Protein AF-A0A5M9ZJC0-F1 (afdb_monomer)

Secondary structure (DSSP, 8-state):
-HHHHHHHHHHHHH-HHHHHHHHHHHHHHHHHHHHHHTT--HHHHTT--HHHHHHHHHHHHHHHHHHHHHHHHH--SSS--SSSPPPTTTTHHHHHHTT--HHHHHHHHHHHHHHHHHHHHHHHHHHHHHTTTTTT--HHHHHHHHHHHHHHHHHHHHHHHHHT---SSS--HHHHHHHHHHHHHHHHHHHS-HHHHHHHHHHHHHHHHHHHHHHHHHHS------------

Nearest PDB structures (foldseek):
  7lkp-assembly1_A  TM=4.146E-01  e=1.216E+00  Homo sapiens

Organism: NCBI:txid1630166

Structure (mmCIF, N/CA/C/O backbone):
data_AF-A0A5M9ZJC0-F1
#
_entry.id   AF-A0A5M9ZJC0-F1
#
loop_
_atom_site.group_PDB
_atom_site.id
_atom_site.type_symbol
_atom_site.label_atom_id
_atom_site.label_alt_id
_atom_site.label_comp_id
_atom_site.label_asym_id
_atom_site.label_entity_id
_atom_site.label_seq_id
_atom_site.pdbx_PDB_ins_code
_atom_site.Cartn_x
_atom_site.Cartn_y
_atom_site.Cartn_z
_atom_site.occupancy
_atom_site.B_iso_or_equiv
_atom_site.auth_seq_id
_atom_site.auth_comp_id
_atom_site.auth_asym_id
_atom_site.auth_atom_id
_atom_site.pdbx_PDB_model_num
ATOM 1 N N . MET A 1 1 ? -16.856 5.220 5.651 1.00 81.38 1 MET A N 1
ATOM 2 C CA . MET A 1 1 ? -15.796 5.250 4.622 1.00 81.38 1 MET A CA 1
ATOM 3 C C . MET A 1 1 ? -15.366 6.679 4.320 1.00 81.38 1 MET A C 1
ATOM 5 O O . MET A 1 1 ? -14.362 7.072 4.883 1.00 81.38 1 MET A O 1
ATOM 9 N N . LYS A 1 2 ? -16.137 7.498 3.580 1.00 86.75 2 LYS A N 1
ATOM 10 C CA . LYS A 1 2 ? -15.752 8.898 3.264 1.00 86.75 2 LYS A CA 1
ATOM 11 C C . LYS A 1 2 ? -15.340 9.734 4.485 1.00 86.75 2 LYS A C 1
ATOM 13 O O . LYS A 1 2 ? -14.281 10.339 4.471 1.00 86.75 2 LYS A O 1
ATOM 18 N N . ALA A 1 3 ? -16.139 9.710 5.554 1.00 84.38 3 ALA A N 1
ATOM 19 C CA . ALA A 1 3 ? -15.823 10.439 6.786 1.00 84.38 3 ALA A CA 1
ATOM 20 C C . ALA A 1 3 ? -14.529 9.957 7.470 1.00 84.38 3 ALA A C 1
ATOM 22 O O . ALA A 1 3 ? -13.815 10.762 8.047 1.00 84.38 3 ALA A O 1
ATOM 23 N N . MET A 1 4 ? -14.216 8.660 7.370 1.00 84.31 4 MET A N 1
ATOM 24 C CA . MET A 1 4 ? -12.996 8.079 7.941 1.00 84.31 4 MET A CA 1
ATOM 25 C C . MET A 1 4 ? -11.770 8.465 7.115 1.00 84.31 4 MET A C 1
ATOM 27 O O . MET A 1 4 ? -10.802 8.954 7.674 1.00 84.31 4 MET A O 1
ATOM 31 N N . LEU A 1 5 ? -11.868 8.379 5.784 1.00 88.19 5 LEU A N 1
ATOM 32 C CA . LEU A 1 5 ? -10.828 8.883 4.887 1.00 88.19 5 LEU A CA 1
ATOM 33 C C . LEU A 1 5 ? -10.564 10.378 5.114 1.00 88.19 5 LEU A C 1
ATOM 35 O O . LEU A 1 5 ? -9.415 10.797 5.180 1.00 88.19 5 LEU A O 1
ATOM 39 N N . TRP A 1 6 ? -11.622 11.181 5.254 1.00 88.88 6 TRP A N 1
ATOM 40 C CA . TRP A 1 6 ? -11.486 12.611 5.520 1.00 88.88 6 TRP A CA 1
ATOM 41 C C . TRP A 1 6 ? -10.829 12.881 6.874 1.00 88.88 6 TRP A C 1
ATOM 43 O O . TRP A 1 6 ? -9.930 13.709 6.957 1.00 88.88 6 TRP A O 1
ATOM 53 N N . HIS A 1 7 ? -11.239 12.158 7.917 1.00 86.31 7 HIS A N 1
ATOM 54 C CA . HIS A 1 7 ? -10.615 12.232 9.233 1.00 86.31 7 HIS A CA 1
ATOM 55 C C . HIS A 1 7 ? -9.116 11.915 9.157 1.00 86.31 7 HIS A C 1
ATOM 57 O O . HIS A 1 7 ? -8.295 12.752 9.530 1.00 86.31 7 HIS A O 1
ATOM 63 N N . ASP A 1 8 ? -8.755 10.768 8.590 1.00 86.75 8 ASP A N 1
ATOM 64 C CA . ASP A 1 8 ? -7.368 10.306 8.514 1.00 86.75 8 ASP A CA 1
ATOM 65 C C . ASP A 1 8 ? -6.511 11.257 7.654 1.00 86.75 8 ASP A C 1
ATOM 67 O O . ASP A 1 8 ? -5.393 11.607 8.033 1.00 86.75 8 ASP A O 1
ATOM 71 N N . TRP A 1 9 ? -7.076 11.798 6.567 1.00 87.38 9 TRP A N 1
ATOM 72 C CA . TRP A 1 9 ? -6.453 12.858 5.768 1.00 87.38 9 TRP A CA 1
ATOM 73 C C . TRP A 1 9 ? -6.220 14.146 6.566 1.00 87.38 9 TRP A C 1
ATOM 75 O O . TRP A 1 9 ? -5.141 14.740 6.504 1.00 87.38 9 TRP A O 1
ATOM 85 N N . THR A 1 10 ? -7.216 14.599 7.334 1.00 87.31 10 THR A N 1
ATOM 86 C CA . THR A 1 10 ? -7.071 15.810 8.152 1.00 87.31 10 THR A CA 1
ATOM 87 C C . THR A 1 10 ? -6.035 15.643 9.255 1.00 87.31 10 THR A C 1
ATOM 89 O O . THR A 1 10 ? -5.318 16.601 9.540 1.00 87.31 10 THR A O 1
ATOM 92 N N . LEU A 1 11 ? -5.914 14.447 9.839 1.00 82.44 11 LEU A N 1
ATOM 93 C CA . LEU A 1 11 ? -4.861 14.147 10.804 1.00 82.44 11 LEU A CA 1
ATOM 94 C C . LEU A 1 11 ? -3.484 14.208 10.150 1.00 82.44 11 LEU A C 1
ATOM 96 O O . LEU A 1 11 ? -2.602 14.888 10.670 1.00 82.44 11 LEU A O 1
ATOM 100 N N . LEU A 1 12 ? -3.317 13.573 8.987 1.00 81.81 12 LEU A N 1
ATOM 101 C CA . LEU A 1 12 ? -2.051 13.583 8.252 1.00 81.81 12 LEU A CA 1
ATOM 102 C C . LEU A 1 12 ? -1.606 15.011 7.914 1.00 81.81 12 LEU A C 1
ATOM 104 O O . LEU A 1 12 ? -0.453 15.373 8.134 1.00 81.81 12 LEU A O 1
ATOM 108 N N . ARG A 1 13 ? -2.535 15.857 7.455 1.00 83.56 13 ARG A N 1
ATOM 109 C CA . ARG A 1 13 ? -2.248 17.255 7.102 1.00 83.56 13 ARG A CA 1
ATOM 110 C C . ARG A 1 13 ? -1.839 18.115 8.301 1.00 83.56 13 ARG A C 1
ATOM 112 O O . ARG A 1 13 ? -1.091 19.073 8.129 1.00 83.56 13 ARG A O 1
ATOM 119 N N . LYS A 1 14 ? -2.354 17.821 9.495 1.00 82.12 14 LYS A N 1
ATOM 120 C CA . LYS A 1 14 ? -2.064 18.594 10.713 1.00 82.12 14 LYS A CA 1
ATOM 121 C C . LYS A 1 14 ? -0.709 18.269 11.332 1.00 82.12 14 LYS A C 1
ATOM 123 O 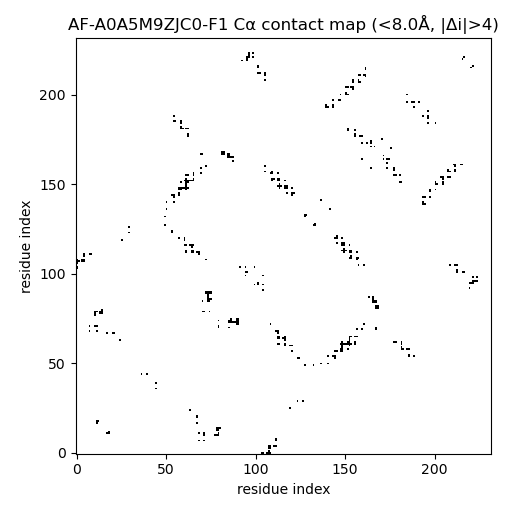O . LYS A 1 14 ? -0.233 19.060 12.138 1.00 82.12 14 LYS A O 1
ATOM 128 N N . SER A 1 15 ? -0.093 17.150 10.958 1.00 75.75 15 SER A N 1
ATOM 129 C CA . SER A 1 15 ? 1.196 16.716 11.493 1.00 75.75 15 SER A CA 1
ATOM 130 C C . SER A 1 15 ? 2.327 17.055 10.508 1.00 75.75 15 SER A C 1
ATOM 132 O O . SER A 1 15 ? 2.629 16.256 9.619 1.00 75.75 15 SER A O 1
ATOM 134 N N . PRO A 1 16 ? 2.991 18.224 10.641 1.00 75.00 16 PRO A N 1
ATOM 135 C CA . PRO A 1 16 ? 3.961 18.709 9.657 1.00 75.00 16 PRO A CA 1
ATOM 136 C C . PRO A 1 16 ? 5.190 17.805 9.527 1.00 75.00 16 PRO A C 1
ATOM 138 O O . PRO A 1 16 ? 5.713 17.662 8.429 1.00 75.00 16 PRO A O 1
ATOM 141 N N . LEU A 1 17 ? 5.622 17.152 10.612 1.00 74.31 17 LEU A N 1
ATOM 142 C CA . LEU A 1 17 ? 6.723 16.181 10.580 1.00 74.31 17 LEU A CA 1
ATOM 143 C C . LEU A 1 17 ? 6.374 14.947 9.740 1.00 74.31 17 LEU A C 1
ATOM 145 O O . LEU A 1 17 ? 7.183 14.516 8.924 1.00 74.31 17 LEU A O 1
ATOM 149 N N . TYR A 1 18 ? 5.155 14.421 9.893 1.00 71.88 18 TYR A N 1
ATOM 150 C CA . TYR A 1 18 ? 4.664 13.304 9.083 1.00 71.88 18 TYR A CA 1
ATOM 151 C C . TYR A 1 18 ? 4.555 13.693 7.614 1.00 71.88 18 TYR A C 1
ATOM 153 O O . TYR A 1 18 ? 4.975 12.931 6.749 1.00 71.88 18 TYR A O 1
ATOM 161 N N . LEU A 1 19 ? 4.046 14.893 7.325 1.00 75.94 19 LEU A N 1
ATOM 162 C CA . LEU A 1 19 ? 3.952 15.391 5.958 1.00 75.94 19 LEU A CA 1
ATOM 163 C C . LEU A 1 19 ? 5.342 15.608 5.339 1.00 75.94 19 LEU A C 1
ATOM 165 O O . LEU A 1 19 ? 5.566 15.216 4.200 1.00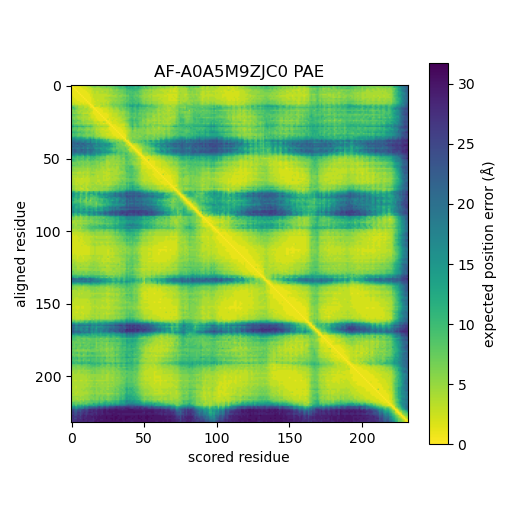 75.94 19 LEU A O 1
ATOM 169 N N . ALA A 1 20 ? 6.289 16.184 6.084 1.00 79.56 20 ALA A N 1
ATOM 170 C CA . ALA A 1 20 ? 7.660 16.388 5.622 1.00 79.56 20 ALA A CA 1
ATOM 171 C C . ALA A 1 20 ? 8.373 15.056 5.356 1.00 79.56 20 ALA A C 1
ATOM 173 O O . ALA A 1 20 ? 9.022 14.906 4.324 1.00 79.56 20 ALA A O 1
ATOM 174 N N . PHE A 1 21 ? 8.206 14.069 6.239 1.00 76.31 21 PHE A N 1
ATOM 175 C CA . PHE A 1 21 ? 8.750 12.727 6.044 1.00 76.31 21 PHE A CA 1
ATOM 176 C C . PHE A 1 21 ? 8.080 12.001 4.867 1.00 76.31 21 PHE A C 1
ATOM 178 O O . PHE A 1 21 ? 8.774 11.404 4.048 1.00 76.31 21 PHE A O 1
ATOM 185 N N . ALA A 1 22 ? 6.755 12.117 4.723 1.00 74.31 22 ALA A N 1
ATOM 186 C CA . ALA A 1 22 ? 5.996 11.582 3.593 1.00 74.31 22 ALA A CA 1
ATOM 187 C C . ALA A 1 22 ? 6.475 12.151 2.259 1.00 74.31 22 ALA A C 1
ATOM 189 O O . ALA A 1 22 ? 6.788 11.400 1.338 1.00 74.31 22 ALA A O 1
ATOM 190 N N . VAL A 1 23 ? 6.567 13.478 2.172 1.00 80.50 23 VAL A N 1
ATOM 191 C CA . VAL A 1 23 ? 7.043 14.186 0.983 1.00 80.50 23 VAL A CA 1
ATOM 192 C C . VAL A 1 23 ? 8.508 13.850 0.712 1.00 80.50 23 VAL A C 1
ATOM 194 O O . VAL A 1 23 ? 8.864 13.601 -0.435 1.00 80.50 23 VAL A O 1
ATOM 197 N N . GLY A 1 24 ? 9.343 13.767 1.750 1.00 81.12 24 GLY A N 1
ATOM 198 C CA . GLY A 1 24 ? 10.741 13.358 1.632 1.00 81.12 24 GLY A CA 1
ATOM 199 C C . GLY A 1 24 ? 10.889 11.955 1.045 1.00 81.12 24 GLY A C 1
ATOM 200 O O . GLY A 1 24 ? 11.578 11.786 0.044 1.00 81.12 24 GLY A O 1
ATOM 201 N N . MET A 1 25 ? 10.196 10.961 1.605 1.00 76.50 25 MET A N 1
ATOM 202 C CA . MET A 1 25 ? 10.214 9.576 1.114 1.00 76.50 25 MET A CA 1
ATOM 203 C C . MET A 1 25 ? 9.618 9.435 -0.292 1.00 76.50 25 MET A C 1
ATOM 205 O O . MET A 1 25 ? 10.114 8.654 -1.102 1.00 76.50 25 MET A O 1
ATOM 209 N N . TRP A 1 26 ? 8.577 10.209 -0.603 1.00 78.38 26 TRP A N 1
ATOM 210 C CA . TRP A 1 26 ? 7.992 10.271 -1.940 1.00 78.38 26 TRP A CA 1
ATOM 211 C C . TRP A 1 26 ? 8.979 10.817 -2.976 1.00 78.38 26 TRP A C 1
ATOM 213 O O . TRP A 1 26 ? 9.175 10.191 -4.019 1.00 78.38 26 TRP A O 1
ATOM 223 N N . LEU A 1 27 ? 9.626 11.947 -2.678 1.00 78.88 27 LEU A N 1
ATOM 224 C CA . LEU A 1 27 ? 10.542 12.628 -3.592 1.00 78.88 27 LEU A CA 1
ATOM 225 C C . LEU A 1 27 ? 11.925 11.974 -3.670 1.00 78.88 27 LEU A C 1
ATOM 227 O O . LEU A 1 27 ? 12.618 12.150 -4.670 1.00 78.88 27 LEU A O 1
ATOM 231 N N . PHE A 1 28 ? 12.331 11.208 -2.656 1.00 75.31 28 PHE A N 1
ATOM 232 C CA . PHE A 1 28 ? 13.660 10.602 -2.588 1.00 75.31 28 PHE A CA 1
ATOM 233 C C . PHE A 1 28 ? 13.996 9.780 -3.838 1.00 75.31 28 PHE A C 1
ATOM 235 O O . PHE A 1 28 ? 15.051 9.959 -4.437 1.00 75.31 28 PHE A O 1
ATOM 242 N N . ILE A 1 29 ? 13.077 8.919 -4.271 1.00 69.44 29 ILE A N 1
ATOM 243 C CA . ILE A 1 29 ? 13.271 8.013 -5.410 1.00 69.44 29 ILE A CA 1
ATOM 244 C C . ILE A 1 29 ? 13.352 8.750 -6.758 1.00 69.44 29 ILE A C 1
ATOM 246 O O . ILE A 1 29 ? 14.325 8.514 -7.475 1.00 69.44 29 ILE A O 1
ATOM 250 N N . PRO A 1 30 ? 12.408 9.637 -7.139 1.00 70.94 30 PRO A N 1
ATOM 251 C CA . PRO A 1 30 ? 12.522 10.391 -8.386 1.00 70.94 30 PRO A CA 1
ATOM 252 C C . PRO A 1 30 ? 13.732 11.335 -8.393 1.00 70.94 30 PRO A C 1
ATOM 254 O O . PRO A 1 30 ? 14.359 11.491 -9.437 1.00 70.94 30 PRO A O 1
ATOM 257 N N . ILE A 1 31 ? 14.124 11.908 -7.247 1.00 75.62 31 ILE A N 1
ATOM 258 C CA . ILE A 1 31 ? 15.348 12.721 -7.141 1.00 75.62 31 ILE A CA 1
ATOM 259 C C . ILE A 1 31 ? 16.594 11.852 -7.320 1.00 75.62 31 ILE A C 1
ATOM 261 O O . ILE A 1 31 ? 17.467 12.201 -8.108 1.00 75.62 31 ILE A O 1
ATOM 265 N N . MET A 1 32 ? 16.680 10.710 -6.634 1.00 72.88 32 MET A N 1
ATOM 266 C CA . MET A 1 32 ? 17.789 9.764 -6.785 1.00 72.88 32 MET A CA 1
ATOM 267 C C . MET A 1 32 ? 17.914 9.304 -8.243 1.00 72.88 32 MET A C 1
ATOM 269 O O . MET A 1 32 ? 19.013 9.295 -8.789 1.00 72.88 32 MET A O 1
ATOM 273 N N . LEU A 1 33 ? 16.790 8.980 -8.886 1.00 71.00 33 LEU A N 1
ATOM 274 C CA . LEU A 1 33 ? 16.712 8.672 -10.311 1.00 71.00 33 LEU A CA 1
ATOM 275 C C . LEU A 1 33 ? 17.251 9.816 -11.170 1.00 71.00 33 LEU A C 1
ATOM 277 O O . LEU A 1 33 ? 18.155 9.600 -11.967 1.00 71.00 33 LEU A O 1
ATOM 281 N N . ALA A 1 34 ? 16.745 11.034 -10.983 1.00 72.06 34 ALA A N 1
ATOM 282 C CA . ALA A 1 34 ? 17.187 12.195 -11.746 1.00 72.06 34 ALA A CA 1
ATOM 283 C C . ALA A 1 34 ? 18.696 12.450 -11.583 1.00 72.06 34 ALA A C 1
ATOM 285 O O . ALA A 1 34 ? 19.379 12.708 -12.570 1.00 72.06 34 ALA A O 1
ATOM 286 N N . VAL A 1 35 ? 19.235 12.317 -10.366 1.00 77.19 35 VAL A N 1
ATOM 287 C CA . VAL A 1 35 ? 20.671 12.462 -10.081 1.00 77.19 35 VAL A CA 1
ATOM 288 C C . VAL A 1 35 ? 21.486 11.376 -10.780 1.00 77.19 35 VAL A C 1
ATOM 290 O O . VAL A 1 35 ? 22.425 11.704 -11.502 1.00 77.19 35 VAL A O 1
ATOM 293 N N . LEU A 1 36 ? 21.116 10.102 -10.620 1.00 69.81 36 LEU A N 1
ATOM 294 C CA . LEU A 1 36 ? 21.809 8.979 -11.262 1.00 69.81 36 LEU A CA 1
ATOM 295 C C . LEU A 1 36 ? 21.800 9.087 -12.792 1.00 69.81 36 LEU A C 1
ATOM 297 O O . LEU A 1 36 ? 22.770 8.702 -13.439 1.00 69.81 36 LEU A O 1
ATOM 301 N N . LEU A 1 37 ? 20.723 9.626 -13.364 1.00 70.06 37 LEU A N 1
ATOM 302 C CA . LEU A 1 37 ? 20.545 9.735 -14.810 1.00 70.06 37 LEU A CA 1
ATOM 303 C C . LEU A 1 37 ? 21.140 11.026 -15.406 1.00 70.06 37 LEU A C 1
ATOM 305 O O . LEU A 1 37 ? 21.481 11.040 -16.588 1.00 70.06 37 LEU A O 1
ATOM 309 N N . SER A 1 38 ? 21.333 12.084 -14.609 1.00 70.19 38 SER A N 1
ATOM 310 C CA . SER A 1 38 ? 21.782 13.418 -15.060 1.00 70.19 38 SER A CA 1
ATOM 311 C C . SER A 1 38 ? 23.126 13.465 -15.805 1.00 70.19 38 SER A C 1
ATOM 313 O O . SER A 1 38 ? 23.378 14.422 -16.533 1.00 70.19 38 SER A O 1
ATOM 315 N N . GLY A 1 39 ? 23.975 12.443 -15.657 1.00 64.38 39 GLY A N 1
ATOM 316 C CA . GLY A 1 39 ? 25.277 12.341 -16.329 1.00 64.38 39 GLY A CA 1
ATOM 317 C C . GLY A 1 39 ? 25.386 11.207 -17.350 1.00 64.38 39 GLY A C 1
ATOM 318 O O . GLY A 1 39 ? 26.481 10.955 -17.850 1.00 64.38 39 GLY A O 1
ATOM 319 N N . SER A 1 40 ? 24.294 10.493 -17.639 1.00 68.00 40 SER A N 1
ATOM 320 C CA . SER A 1 40 ? 24.333 9.326 -18.530 1.00 68.00 40 SER A CA 1
ATOM 321 C C . SER A 1 40 ? 24.144 9.710 -19.995 1.00 68.00 40 SER A C 1
ATOM 323 O O . SER A 1 40 ? 23.288 10.524 -20.341 1.00 68.00 40 SER A O 1
ATOM 325 N N . SER A 1 41 ? 24.955 9.119 -20.879 1.00 65.19 41 SER A N 1
ATOM 326 C CA . SER A 1 41 ? 24.777 9.303 -22.321 1.00 65.19 41 SER A CA 1
ATOM 327 C C . SER A 1 41 ? 23.485 8.621 -22.801 1.00 65.19 41 SER A C 1
ATOM 329 O O . SER A 1 41 ? 23.042 7.643 -22.190 1.00 65.19 41 SER A O 1
ATOM 331 N N . PRO A 1 42 ? 22.890 9.052 -23.928 1.00 61.78 42 PRO A N 1
ATOM 332 C CA . PRO A 1 42 ? 21.709 8.400 -24.500 1.00 61.78 42 PRO A CA 1
ATOM 333 C C . PRO A 1 42 ? 21.882 6.888 -24.726 1.00 61.78 42 PRO A C 1
ATOM 335 O O . PRO A 1 42 ? 20.931 6.129 -24.561 1.00 61.78 42 PRO A O 1
ATOM 338 N N . GLN A 1 43 ? 23.100 6.422 -25.043 1.00 60.88 43 GLN A N 1
ATOM 339 C CA . GLN A 1 43 ? 23.388 4.986 -25.158 1.00 60.88 43 GLN A CA 1
ATOM 340 C C . GLN A 1 43 ? 23.433 4.259 -23.804 1.00 60.88 43 GLN A C 1
ATOM 342 O O . GLN A 1 43 ? 23.063 3.090 -23.741 1.00 60.88 43 GLN A O 1
ATOM 347 N N . GLN A 1 44 ? 23.862 4.920 -22.724 1.00 64.06 44 GLN A N 1
ATOM 348 C CA . GLN A 1 44 ? 23.825 4.347 -21.373 1.00 64.06 44 GLN A CA 1
ATOM 349 C C . GLN A 1 44 ? 22.398 4.282 -20.822 1.00 64.06 44 GLN A C 1
ATOM 351 O O . GLN A 1 44 ? 22.046 3.311 -20.169 1.00 64.06 44 GLN A O 1
ATOM 356 N N . LEU A 1 45 ? 21.551 5.266 -21.127 1.00 61.97 45 LEU A N 1
ATOM 357 C CA . LEU A 1 45 ? 20.135 5.257 -20.738 1.00 61.97 45 LEU A CA 1
ATOM 358 C C . LEU A 1 45 ? 19.377 4.055 -21.324 1.00 61.97 45 LEU A C 1
ATOM 360 O O . LEU A 1 45 ? 18.540 3.464 -20.645 1.00 61.97 45 LEU A O 1
ATOM 364 N N . ALA A 1 46 ? 19.723 3.643 -22.547 1.00 58.28 46 ALA A N 1
ATOM 365 C CA . ALA A 1 46 ? 19.112 2.500 -23.223 1.00 58.28 46 ALA A CA 1
ATOM 366 C C . ALA A 1 46 ? 19.444 1.132 -22.589 1.00 58.28 46 ALA A C 1
ATOM 368 O O . ALA A 1 46 ? 18.735 0.160 -22.847 1.00 58.28 46 ALA A O 1
ATOM 369 N N . THR A 1 47 ? 20.494 1.028 -21.764 1.00 62.53 47 THR A N 1
ATOM 370 C CA . THR A 1 47 ? 20.863 -0.223 -21.073 1.00 62.53 47 THR A CA 1
ATOM 371 C C . THR A 1 47 ? 20.291 -0.325 -19.657 1.00 62.53 47 THR A C 1
ATOM 373 O O . THR A 1 47 ? 20.374 -1.387 -19.035 1.00 62.53 47 THR A O 1
ATOM 376 N N . ILE A 1 48 ? 19.677 0.742 -19.136 1.00 66.75 48 ILE A N 1
ATOM 377 C CA . ILE A 1 48 ? 19.114 0.763 -17.784 1.00 66.75 48 ILE A CA 1
ATOM 378 C C . ILE A 1 48 ? 17.762 0.042 -17.782 1.00 66.75 48 ILE A C 1
ATOM 380 O O . ILE A 1 48 ? 16.820 0.421 -18.474 1.00 66.75 48 ILE A O 1
ATOM 384 N N . ASN A 1 49 ? 17.636 -0.991 -16.943 1.00 72.50 49 ASN A N 1
ATOM 385 C CA . ASN A 1 49 ? 16.376 -1.703 -16.722 1.00 72.50 49 ASN A CA 1
ATOM 386 C C . ASN A 1 49 ? 15.435 -0.899 -15.806 1.00 72.50 49 ASN A C 1
ATOM 388 O O . ASN A 1 49 ? 15.173 -1.264 -14.655 1.00 72.50 49 ASN A O 1
ATOM 392 N N . VAL A 1 50 ? 14.931 0.213 -16.332 1.00 73.81 50 VAL A N 1
ATOM 393 C CA . VAL A 1 50 ? 14.068 1.170 -15.631 1.00 73.81 50 VAL A CA 1
ATOM 394 C C . VAL A 1 50 ? 12.815 0.490 -15.065 1.00 73.81 50 VAL A C 1
ATOM 396 O O . VAL A 1 50 ? 12.467 0.689 -13.901 1.00 73.81 50 VAL A O 1
ATOM 399 N N . TRP A 1 51 ? 12.180 -0.391 -15.842 1.00 75.19 51 TRP A N 1
ATOM 400 C CA . TRP A 1 51 ? 10.984 -1.128 -15.415 1.00 75.19 51 TRP A CA 1
ATOM 401 C C . TRP A 1 51 ? 11.275 -2.229 -14.395 1.00 75.19 51 TRP A C 1
ATOM 403 O O . TRP A 1 51 ? 10.438 -2.510 -13.538 1.00 75.19 51 TRP A O 1
ATOM 413 N N . GLY A 1 52 ? 12.459 -2.841 -14.435 1.00 75.56 52 GLY A N 1
ATOM 414 C CA . GLY A 1 52 ? 12.938 -3.721 -13.370 1.00 75.56 52 GLY A CA 1
ATOM 415 C C . GLY A 1 52 ? 13.060 -2.978 -12.044 1.00 75.56 52 GLY A C 1
ATOM 416 O O . GLY A 1 52 ? 12.606 -3.480 -11.018 1.00 75.56 52 GLY A O 1
ATOM 417 N N . MET A 1 53 ? 13.579 -1.750 -12.072 1.00 75.38 53 MET A N 1
ATOM 418 C CA . MET A 1 53 ? 13.662 -0.916 -10.877 1.00 75.38 53 MET A CA 1
ATOM 419 C C . MET A 1 53 ? 12.282 -0.450 -10.402 1.00 75.38 53 MET A C 1
ATOM 421 O O . MET A 1 53 ? 11.989 -0.551 -9.214 1.00 75.38 53 MET A O 1
ATOM 425 N N . ALA A 1 54 ? 11.392 -0.042 -11.311 1.00 77.94 54 ALA A N 1
ATOM 426 C CA . ALA A 1 54 ? 10.017 0.333 -10.975 1.00 77.94 54 ALA A CA 1
ATOM 427 C C . ALA A 1 54 ? 9.253 -0.796 -10.256 1.00 77.94 54 ALA A C 1
ATOM 429 O O . ALA A 1 54 ? 8.509 -0.526 -9.318 1.00 77.94 54 ALA A O 1
ATOM 430 N N . LYS A 1 55 ? 9.481 -2.067 -10.623 1.00 78.75 55 LYS A N 1
ATOM 431 C CA . LYS A 1 55 ? 8.896 -3.228 -9.922 1.00 78.75 55 LYS A CA 1
ATOM 432 C C . LYS A 1 55 ? 9.372 -3.357 -8.475 1.00 78.75 55 LYS A C 1
ATOM 434 O O . LYS A 1 55 ? 8.568 -3.678 -7.605 1.00 78.75 55 LYS A O 1
ATOM 439 N N . VAL A 1 56 ? 10.658 -3.115 -8.217 1.00 78.50 56 VAL A N 1
ATOM 440 C CA . VAL A 1 56 ? 11.220 -3.131 -6.854 1.00 78.50 56 VAL A CA 1
ATOM 441 C C . VAL A 1 56 ? 10.649 -1.977 -6.035 1.00 78.50 56 VAL A C 1
ATOM 443 O O . VAL A 1 56 ? 10.216 -2.159 -4.898 1.00 78.50 56 VAL A O 1
ATOM 446 N N . LEU A 1 57 ? 10.595 -0.790 -6.640 1.00 79.75 57 LEU A N 1
ATOM 447 C CA . LEU A 1 57 ? 10.085 0.421 -6.005 1.00 79.75 57 LEU A CA 1
ATOM 448 C C . LEU A 1 57 ? 8.588 0.324 -5.699 1.00 79.75 57 LEU A C 1
ATOM 450 O O . LEU A 1 57 ? 8.152 0.801 -4.657 1.00 79.75 57 LEU A O 1
ATOM 454 N N . ALA A 1 58 ? 7.813 -0.349 -6.550 1.00 84.50 58 ALA A N 1
ATOM 455 C CA . ALA A 1 58 ? 6.390 -0.570 -6.334 1.00 84.50 58 ALA A CA 1
ATOM 456 C C . ALA A 1 58 ? 6.110 -1.265 -4.988 1.00 84.50 58 ALA A C 1
ATOM 458 O O . ALA A 1 58 ? 5.221 -0.856 -4.238 1.00 84.50 58 ALA A O 1
ATOM 459 N N . ALA A 1 59 ? 6.909 -2.276 -4.634 1.00 84.31 59 ALA A N 1
ATOM 460 C CA . ALA A 1 59 ? 6.760 -2.949 -3.349 1.00 84.31 59 ALA A CA 1
ATOM 461 C C . ALA A 1 59 ? 7.113 -2.042 -2.162 1.00 84.31 59 ALA A C 1
ATOM 463 O O . ALA A 1 59 ? 6.425 -2.035 -1.137 1.00 84.31 59 ALA A O 1
ATOM 464 N N . TRP A 1 60 ? 8.153 -1.229 -2.335 1.00 83.62 60 TRP A N 1
ATOM 465 C CA . TRP A 1 60 ? 8.591 -0.240 -1.355 1.00 83.62 60 TRP A CA 1
ATOM 466 C C . TRP A 1 60 ? 7.550 0.854 -1.108 1.00 83.62 60 TRP A C 1
ATOM 468 O O . TRP A 1 60 ? 7.305 1.212 0.046 1.00 83.62 60 TRP A O 1
ATOM 478 N N . TYR A 1 61 ? 6.901 1.358 -2.159 1.00 86.56 61 TYR A N 1
ATOM 479 C CA . TYR A 1 61 ? 5.863 2.380 -2.037 1.00 86.56 61 TYR A CA 1
ATOM 480 C C . TYR A 1 61 ? 4.637 1.878 -1.284 1.00 86.56 61 TYR A C 1
ATOM 482 O O . TYR A 1 61 ? 4.122 2.610 -0.442 1.00 86.56 61 TYR A O 1
ATOM 490 N N . GLY A 1 62 ? 4.220 0.627 -1.505 1.00 85.25 62 GLY A N 1
ATOM 491 C CA . GLY A 1 62 ? 3.126 0.026 -0.740 1.00 85.25 62 GLY A CA 1
ATOM 492 C C . GLY A 1 62 ? 3.402 0.016 0.768 1.00 85.25 62 GLY A C 1
ATOM 493 O O . GLY A 1 62 ? 2.588 0.491 1.555 1.00 85.25 62 GLY A O 1
ATOM 494 N N . TYR A 1 63 ? 4.588 -0.444 1.175 1.00 83.94 63 TYR A N 1
ATOM 495 C CA . TYR A 1 63 ? 4.990 -0.447 2.586 1.00 83.94 63 TYR A CA 1
ATOM 496 C C . TYR A 1 63 ? 5.148 0.966 3.166 1.00 83.94 63 TYR A C 1
ATOM 498 O O . TYR A 1 63 ? 4.669 1.258 4.263 1.00 83.94 63 TYR A O 1
ATOM 506 N N . THR A 1 64 ? 5.805 1.856 2.420 1.00 82.88 64 THR A N 1
ATOM 507 C CA . THR A 1 64 ? 6.069 3.231 2.861 1.00 82.88 64 THR A CA 1
ATOM 508 C C . THR A 1 64 ? 4.764 3.981 3.083 1.00 82.88 64 THR A C 1
ATOM 510 O O . THR A 1 64 ? 4.605 4.626 4.111 1.00 82.88 64 THR A O 1
ATOM 513 N N . ALA A 1 65 ? 3.796 3.849 2.178 1.00 86.38 65 ALA A N 1
ATOM 514 C CA . ALA A 1 65 ? 2.501 4.500 2.312 1.00 86.38 65 ALA A CA 1
ATOM 515 C C . ALA A 1 65 ? 1.744 4.068 3.579 1.00 86.38 65 ALA A C 1
ATOM 517 O O . ALA A 1 65 ? 1.200 4.922 4.280 1.00 86.38 65 ALA A O 1
ATOM 518 N N . SER A 1 66 ? 1.762 2.776 3.925 1.00 84.69 66 SER A N 1
ATOM 519 C CA . SER A 1 66 ? 1.196 2.294 5.193 1.00 84.69 66 SER A CA 1
ATOM 520 C C . SER A 1 66 ? 1.955 2.817 6.408 1.00 84.69 66 SER A C 1
ATOM 522 O O . SER A 1 66 ? 1.330 3.178 7.397 1.00 84.69 66 SER A O 1
ATOM 524 N N . MET A 1 67 ? 3.283 2.944 6.340 1.00 79.38 67 MET A N 1
ATOM 525 C CA . MET A 1 67 ? 4.058 3.569 7.419 1.00 79.38 67 MET A CA 1
ATOM 526 C C . MET A 1 67 ? 3.724 5.049 7.607 1.00 79.38 67 MET A C 1
ATOM 528 O O . MET A 1 67 ? 3.602 5.520 8.735 1.00 79.38 67 MET A O 1
ATOM 532 N N . LEU A 1 68 ? 3.516 5.783 6.514 1.00 78.69 68 LEU A N 1
ATOM 533 C CA . LEU A 1 68 ? 3.105 7.187 6.564 1.00 78.69 68 LEU A CA 1
ATOM 534 C C . LEU A 1 68 ? 1.693 7.353 7.133 1.00 78.69 68 LEU A C 1
ATOM 536 O O . LEU A 1 68 ? 1.426 8.318 7.847 1.00 78.69 68 LEU A O 1
ATOM 540 N N . ALA A 1 69 ? 0.799 6.407 6.842 1.00 79.50 69 ALA A N 1
ATOM 541 C CA . ALA A 1 69 ? -0.557 6.383 7.376 1.00 79.50 69 ALA A CA 1
ATOM 542 C C . ALA A 1 69 ? -0.655 5.734 8.767 1.00 79.50 69 ALA A C 1
ATOM 544 O O . ALA A 1 69 ? -1.711 5.824 9.392 1.00 79.50 69 ALA A O 1
ATOM 545 N N . PHE A 1 70 ? 0.416 5.132 9.288 1.00 77.06 70 PHE A N 1
ATOM 546 C CA . PHE A 1 70 ? 0.381 4.325 10.509 1.00 77.06 70 PHE A CA 1
ATOM 547 C C . PHE A 1 70 ? -0.190 5.090 11.712 1.00 77.06 70 PHE A C 1
ATOM 549 O O . PHE A 1 70 ? -1.003 4.561 12.469 1.00 77.06 70 PHE A O 1
ATOM 556 N N . GLY A 1 71 ? 0.153 6.373 11.856 1.00 71.69 71 GLY A N 1
ATOM 557 C CA . GLY A 1 71 ? -0.377 7.209 12.934 1.00 71.69 71 GLY A CA 1
ATOM 558 C C . GLY A 1 71 ? -1.899 7.438 12.867 1.00 71.69 71 GLY A C 1
ATOM 559 O O . GLY A 1 71 ? -2.538 7.707 13.885 1.00 71.69 71 GLY A O 1
ATOM 560 N N . THR A 1 72 ? -2.518 7.266 11.695 1.00 76.50 72 THR A N 1
ATOM 561 C CA . THR A 1 72 ? -3.974 7.399 11.506 1.00 76.50 72 THR A CA 1
ATOM 562 C C . THR A 1 72 ? -4.758 6.169 11.964 1.00 76.50 72 THR A C 1
ATOM 564 O O . THR A 1 72 ? -5.956 6.274 12.233 1.00 76.50 72 THR A O 1
ATOM 567 N N . LEU A 1 73 ? -4.110 5.010 12.110 1.00 73.69 73 LEU A N 1
ATOM 568 C CA . LEU A 1 73 ? -4.760 3.759 12.514 1.00 73.69 73 LEU A CA 1
ATOM 569 C C . LEU A 1 73 ? -5.357 3.828 13.924 1.00 73.69 73 LEU A C 1
ATOM 571 O O . LEU A 1 73 ? -6.461 3.331 14.153 1.00 73.69 73 LEU A O 1
ATOM 575 N N . TYR A 1 74 ? -4.636 4.472 14.845 1.00 64.62 74 TYR A N 1
ATOM 576 C CA . TYR A 1 74 ? -4.911 4.427 16.287 1.00 64.62 74 TYR A CA 1
ATOM 577 C C . TYR A 1 74 ? -5.252 5.789 16.899 1.00 64.62 74 TYR A C 1
ATOM 579 O O . TYR A 1 74 ? -5.569 5.881 18.085 1.00 64.62 74 TYR A O 1
ATOM 587 N N . SER A 1 75 ? -5.221 6.863 16.107 1.00 59.69 75 SER A N 1
ATOM 588 C CA . SER A 1 75 ? -5.544 8.190 16.616 1.00 59.69 75 SER A CA 1
ATOM 589 C C . SER A 1 75 ? -7.059 8.405 16.712 1.00 59.69 75 SER A C 1
ATOM 591 O O . SER A 1 75 ? -7.762 8.487 15.706 1.00 59.69 75 SER A O 1
ATOM 593 N N . ASN A 1 76 ? -7.549 8.535 17.948 1.00 57.97 76 ASN A N 1
ATOM 594 C CA . ASN A 1 76 ? -8.800 9.239 18.276 1.00 57.97 76 ASN A CA 1
ATOM 595 C C . ASN A 1 76 ? -8.532 10.717 18.640 1.00 57.97 76 ASN A C 1
ATOM 597 O O . ASN A 1 76 ? -9.424 11.422 19.110 1.00 57.97 76 ASN A O 1
ATOM 601 N N . SER A 1 77 ? -7.279 11.152 18.503 1.00 57.72 77 SER A N 1
ATOM 602 C CA . SER A 1 77 ? -6.801 12.492 18.816 1.00 57.72 77 SER A CA 1
ATOM 603 C C . SER A 1 77 ? -6.959 13.403 17.599 1.00 57.72 77 SER A C 1
ATOM 605 O O . SER A 1 77 ? -6.968 12.941 16.462 1.00 57.72 77 SER A O 1
ATOM 607 N N . SER A 1 78 ? -7.062 14.713 17.825 1.00 60.16 78 SER A N 1
ATOM 608 C CA . SER A 1 78 ? -7.089 15.723 16.761 1.00 60.16 78 SER A CA 1
ATOM 609 C C . SER A 1 78 ? -5.705 16.009 16.149 1.00 60.16 78 SER A C 1
ATOM 611 O O . SER A 1 78 ? -5.631 16.771 15.175 1.00 60.16 78 SER A O 1
ATOM 613 N N . SER A 1 79 ? -4.642 15.393 16.684 1.00 63.16 79 SER A N 1
ATOM 614 C CA . SER A 1 79 ? -3.243 15.485 16.245 1.00 63.16 79 SER A CA 1
ATOM 615 C C . SER A 1 79 ? -2.524 14.131 16.358 1.00 63.16 79 SER A C 1
ATOM 617 O O . SER A 1 79 ? -2.803 13.357 17.270 1.00 63.16 79 SER A O 1
ATOM 619 N N . MET A 1 80 ? -1.580 13.833 15.455 1.00 65.75 80 MET A N 1
ATOM 620 C CA . MET A 1 80 ? -0.638 12.722 15.667 1.00 65.75 80 MET A CA 1
ATOM 621 C C . MET A 1 80 ? 0.586 13.244 16.412 1.00 65.75 80 MET A C 1
ATOM 623 O O . MET A 1 80 ? 1.321 14.069 15.861 1.00 65.75 80 MET A O 1
ATOM 627 N N . ASP A 1 81 ? 0.793 12.760 17.632 1.00 61.72 81 ASP A N 1
ATOM 628 C CA . ASP A 1 81 ? 2.001 12.996 18.416 1.00 61.72 81 ASP A CA 1
ATOM 629 C C . ASP A 1 81 ? 2.843 11.711 18.433 1.00 61.72 81 ASP A C 1
ATOM 631 O O . ASP A 1 81 ? 2.354 10.640 18.781 1.00 61.72 81 ASP A O 1
ATOM 635 N N . LEU A 1 82 ? 4.108 11.816 18.016 1.00 58.94 82 LEU A N 1
ATOM 636 C CA . LEU A 1 82 ? 5.061 10.699 17.996 1.00 58.94 82 LEU A CA 1
ATOM 637 C C . LEU A 1 82 ? 5.479 10.255 19.405 1.00 58.94 82 LEU A C 1
ATOM 639 O O . LEU A 1 82 ? 5.995 9.150 19.565 1.00 58.94 82 LEU A O 1
ATOM 643 N N . SER A 1 83 ? 5.297 11.127 20.399 1.00 58.91 83 SER A N 1
ATOM 644 C CA . SER A 1 83 ? 5.642 10.883 21.798 1.00 58.91 83 SER A CA 1
ATOM 645 C C . SER A 1 83 ? 4.493 10.283 22.610 1.00 58.91 83 SER A C 1
ATOM 647 O O . SER A 1 83 ? 4.733 9.709 23.673 1.00 58.91 83 SER A O 1
ATOM 649 N N . GLU A 1 84 ? 3.257 10.360 22.108 1.00 57.66 84 GLU A N 1
ATOM 650 C CA . GLU A 1 84 ? 2.098 9.784 22.781 1.00 57.66 84 GLU A CA 1
ATOM 651 C C . GLU A 1 84 ? 1.949 8.293 22.468 1.00 57.66 84 GLU A C 1
ATOM 653 O O . GLU A 1 84 ? 2.092 7.836 21.331 1.00 57.66 84 GLU A O 1
ATOM 658 N N . VAL A 1 85 ? 1.610 7.515 23.499 1.00 57.97 85 VAL A N 1
ATOM 659 C CA . VAL A 1 85 ? 1.250 6.107 23.323 1.00 57.97 85 VAL A CA 1
ATOM 660 C C . VAL A 1 85 ? -0.070 6.055 22.544 1.00 57.97 85 VAL A C 1
ATOM 662 O O . VAL A 1 85 ? -1.069 6.604 23.023 1.00 57.97 85 VAL A O 1
ATOM 665 N N . PRO A 1 86 ? -0.120 5.411 21.362 1.00 56.84 86 PRO A N 1
ATOM 666 C CA . PRO A 1 86 ? -1.360 5.284 20.611 1.00 56.84 86 PRO A CA 1
ATOM 667 C C . PRO A 1 86 ? -2.430 4.624 21.483 1.00 56.84 86 PRO A C 1
ATOM 669 O O . PRO A 1 86 ? -2.202 3.570 22.083 1.00 56.84 86 PRO A O 1
ATOM 672 N N . ARG A 1 87 ? -3.610 5.253 21.565 1.00 59.75 87 ARG A N 1
ATOM 673 C CA . ARG A 1 87 ? -4.751 4.674 22.284 1.00 59.75 87 ARG A CA 1
ATOM 674 C C . ARG A 1 87 ? -5.095 3.343 21.623 1.00 59.75 87 ARG A C 1
ATOM 676 O O . ARG A 1 87 ? -5.328 3.304 20.417 1.00 59.75 87 ARG A O 1
ATOM 683 N N . THR A 1 88 ? -5.128 2.278 22.419 1.00 56.34 88 THR A N 1
ATOM 684 C CA . THR A 1 88 ? -5.182 0.878 21.964 1.00 56.34 88 THR A CA 1
ATOM 685 C C . THR A 1 88 ? -6.325 0.583 20.992 1.00 56.34 88 THR A C 1
ATOM 687 O O . THR A 1 88 ? -6.179 -0.278 20.119 1.00 56.34 88 THR A O 1
ATOM 690 N N . ASP A 1 89 ? -7.426 1.336 21.097 1.00 59.00 89 ASP A N 1
ATOM 691 C CA . ASP A 1 89 ? -8.688 0.985 20.442 1.00 59.00 89 ASP A CA 1
ATOM 692 C C . ASP A 1 89 ? -9.188 2.065 19.457 1.00 59.00 89 ASP A C 1
ATOM 694 O O . ASP A 1 89 ? -10.142 1.833 18.713 1.00 59.00 89 ASP A O 1
ATOM 698 N N . GLY A 1 90 ? -8.505 3.221 19.381 1.00 68.00 90 GLY A N 1
ATOM 699 C CA . GLY A 1 90 ? -8.709 4.286 18.386 1.00 68.00 90 GLY A CA 1
ATOM 700 C C . GLY A 1 90 ? -10.168 4.518 17.955 1.00 68.00 90 GLY A C 1
ATOM 701 O O . GLY A 1 90 ? -11.086 4.631 18.766 1.00 68.00 90 GLY A O 1
ATOM 702 N N . THR A 1 91 ? -10.401 4.564 16.641 1.00 72.38 91 THR A N 1
ATOM 703 C CA . THR A 1 91 ? -11.746 4.722 16.051 1.00 72.38 91 THR A CA 1
ATOM 704 C C . THR A 1 91 ? -12.591 3.439 16.046 1.00 72.38 91 THR A C 1
ATOM 706 O O . THR A 1 91 ? -13.733 3.450 15.576 1.00 72.38 91 THR A O 1
ATOM 709 N N . LEU A 1 92 ? -12.038 2.321 16.520 1.00 76.00 92 LEU A N 1
ATOM 710 C CA . LEU A 1 92 ? -12.602 0.982 16.368 1.00 76.00 92 LEU A CA 1
ATOM 711 C C . LEU A 1 92 ? -13.793 0.761 17.308 1.00 76.00 92 LEU A C 1
ATOM 713 O O . LEU A 1 92 ? -14.811 0.215 16.884 1.00 76.00 92 LEU A O 1
ATOM 717 N N . GLU A 1 93 ? -13.736 1.278 18.537 1.00 72.19 93 GLU A N 1
ATOM 718 C CA . GLU A 1 93 ? -14.870 1.227 19.472 1.00 72.19 93 GLU A CA 1
ATOM 719 C C . GLU A 1 93 ? -16.069 2.043 18.982 1.00 72.19 93 GLU A C 1
ATOM 721 O O . GLU A 1 93 ? -17.209 1.571 19.011 1.00 72.19 93 GLU A O 1
ATOM 726 N N . ASN A 1 94 ? -15.809 3.244 18.456 1.00 76.50 94 ASN A N 1
ATOM 727 C CA . ASN A 1 94 ? -16.835 4.102 17.862 1.00 76.50 94 ASN A CA 1
ATOM 728 C C . ASN A 1 94 ? -17.473 3.427 16.639 1.00 76.50 94 ASN A C 1
ATOM 730 O O . ASN A 1 94 ? -18.688 3.494 16.439 1.00 76.50 94 ASN A O 1
ATOM 734 N N . TRP A 1 95 ? -16.669 2.726 15.833 1.00 79.12 95 TRP A N 1
ATOM 735 C CA . TRP A 1 95 ? -17.182 1.946 14.712 1.00 79.12 95 TRP A CA 1
ATOM 736 C C . TRP A 1 95 ? -18.027 0.759 15.181 1.00 79.12 95 TRP A C 1
ATOM 738 O O . TRP A 1 95 ? -19.125 0.559 14.656 1.00 79.12 95 TRP A O 1
ATOM 748 N N . ARG A 1 96 ? -17.578 0.022 16.205 1.00 76.31 96 ARG A N 1
ATOM 749 C CA . ARG A 1 96 ? -18.343 -1.068 16.833 1.00 76.31 96 ARG A CA 1
ATOM 750 C C . ARG A 1 96 ? -19.708 -0.577 17.313 1.00 76.31 96 ARG A C 1
ATOM 752 O O . ARG A 1 96 ? -20.719 -1.209 17.017 1.00 76.31 96 ARG A O 1
ATOM 759 N N . GLY A 1 97 ? -19.747 0.563 18.005 1.00 73.56 97 GLY A N 1
ATOM 760 C CA . GLY A 1 97 ? -20.979 1.186 18.499 1.00 73.56 97 GLY A CA 1
ATOM 761 C C . GLY A 1 97 ? -21.959 1.607 17.397 1.00 73.56 97 GLY A C 1
ATOM 762 O O . GLY A 1 97 ? -23.144 1.762 17.661 1.00 73.56 97 GLY A O 1
ATOM 763 N N . SER A 1 98 ? -21.503 1.737 16.147 1.00 78.19 98 SER A N 1
ATOM 764 C CA . SER A 1 98 ? -22.367 2.084 15.011 1.00 78.19 98 SER A CA 1
ATOM 765 C C . SER A 1 98 ? -23.124 0.896 14.397 1.00 78.19 98 SER A C 1
ATOM 767 O O . SER A 1 98 ? -23.926 1.100 13.486 1.00 78.19 98 SER A O 1
ATOM 769 N N . GLY A 1 99 ? -22.843 -0.343 14.826 1.00 74.00 99 GLY A N 1
ATOM 770 C CA . GLY A 1 99 ? -23.447 -1.566 14.271 1.00 74.00 99 GLY A CA 1
ATOM 771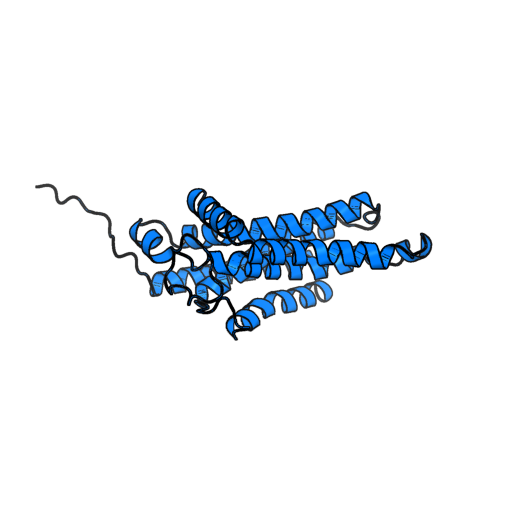 C C . GLY A 1 99 ? -23.008 -1.910 12.839 1.00 74.00 99 GLY A C 1
ATOM 772 O O . GLY A 1 99 ? -23.494 -2.870 12.244 1.00 74.00 99 GLY A O 1
ATOM 773 N N . ARG A 1 100 ? -22.078 -1.144 12.258 1.00 82.69 100 ARG A N 1
ATOM 774 C CA . ARG A 1 100 ? -21.556 -1.371 10.902 1.00 82.69 100 ARG A CA 1
ATOM 775 C C . ARG A 1 100 ? -20.597 -2.559 10.862 1.00 82.69 100 ARG A C 1
ATOM 777 O O . ARG A 1 100 ? -19.971 -2.907 11.861 1.00 82.69 100 ARG A O 1
ATOM 784 N N . SER A 1 101 ? -20.456 -3.167 9.682 1.00 85.88 101 SER A N 1
ATOM 785 C CA . SER A 1 101 ? -19.578 -4.326 9.497 1.00 85.88 101 SER A CA 1
ATOM 786 C C . SER A 1 101 ? -18.108 -3.978 9.746 1.00 85.88 101 SER A C 1
ATOM 788 O O . SER A 1 101 ? -17.632 -2.899 9.372 1.00 85.88 101 SER A O 1
ATOM 790 N N . MET A 1 102 ? -17.371 -4.918 10.342 1.00 84.31 102 MET A N 1
ATOM 791 C CA . MET A 1 102 ? -15.931 -4.772 10.574 1.00 84.31 102 MET A CA 1
ATOM 792 C C . MET A 1 102 ? -15.132 -4.796 9.266 1.00 84.31 102 MET A C 1
ATOM 794 O O . MET A 1 102 ? -14.146 -4.082 9.124 1.00 84.31 102 MET A O 1
ATOM 798 N N . LEU A 1 103 ? -15.625 -5.520 8.254 1.00 86.81 103 LEU A N 1
ATOM 799 C CA . LEU A 1 103 ? -15.090 -5.449 6.893 1.00 86.81 103 LEU A CA 1
ATOM 800 C C . LEU A 1 103 ? -15.096 -4.004 6.367 1.00 86.81 103 LEU A C 1
ATOM 802 O O . LEU A 1 103 ? -14.102 -3.538 5.818 1.00 86.81 103 LEU A O 1
ATOM 806 N N . GLY A 1 104 ? -16.192 -3.268 6.585 1.00 87.19 104 GLY A N 1
ATOM 807 C CA . GLY A 1 104 ? -16.297 -1.869 6.177 1.00 87.19 104 GLY A CA 1
ATOM 808 C C . GLY A 1 104 ? -15.309 -0.948 6.898 1.00 87.19 104 GLY A C 1
ATOM 809 O O . GLY A 1 104 ? -14.872 0.037 6.307 1.00 87.19 104 GLY A O 1
ATOM 810 N N . TYR A 1 105 ? -14.935 -1.273 8.140 1.00 86.12 105 TYR A N 1
ATOM 811 C CA . TYR A 1 105 ? -13.880 -0.573 8.878 1.00 86.12 105 TYR A CA 1
ATOM 812 C C . TYR A 1 105 ? -12.502 -0.848 8.278 1.00 86.12 105 TYR A C 1
ATOM 814 O O . TYR A 1 105 ? -11.790 0.092 7.929 1.00 86.12 105 TYR A O 1
ATOM 822 N N . CYS A 1 106 ? -12.165 -2.129 8.101 1.00 87.25 106 CYS A N 1
ATOM 823 C CA . CYS A 1 106 ? -10.905 -2.576 7.514 1.00 87.25 106 CYS A CA 1
ATOM 824 C C . CYS A 1 106 ? -10.655 -1.915 6.157 1.00 87.25 106 CYS A C 1
ATOM 826 O O . CYS A 1 106 ? -9.595 -1.333 5.946 1.00 87.25 106 CYS A O 1
ATOM 828 N N . VAL A 1 107 ? -11.653 -1.935 5.268 1.00 90.38 107 VAL A N 1
ATOM 829 C CA . VAL A 1 107 ? -11.545 -1.286 3.957 1.00 90.38 107 VAL A CA 1
ATOM 830 C C . VAL A 1 107 ? -11.407 0.228 4.107 1.00 90.38 107 VAL A C 1
ATOM 832 O O . VAL A 1 107 ? -10.585 0.821 3.421 1.00 90.38 107 VAL A O 1
ATOM 835 N N . ALA A 1 108 ? -12.174 0.868 5.000 1.00 89.00 108 ALA A N 1
ATOM 836 C CA . ALA A 1 108 ? -12.114 2.317 5.187 1.00 89.00 108 ALA A CA 1
ATOM 837 C C . ALA A 1 108 ? -10.735 2.807 5.644 1.00 89.00 108 ALA A C 1
ATOM 839 O O . ALA A 1 108 ? -10.275 3.819 5.119 1.00 89.00 108 ALA A O 1
ATOM 840 N N . LYS A 1 109 ? -10.096 2.101 6.585 1.00 88.31 109 LYS A N 1
ATOM 841 C CA . LYS A 1 109 ? -8.763 2.454 7.093 1.00 88.31 109 LYS A CA 1
ATOM 842 C C . LYS A 1 109 ? -7.675 2.289 6.038 1.00 88.31 109 LYS A C 1
ATOM 844 O O . LYS A 1 109 ? -6.839 3.167 5.892 1.00 88.31 109 LYS A O 1
ATOM 849 N N . SER A 1 110 ? -7.768 1.263 5.196 1.00 90.81 110 SER A N 1
ATOM 850 C CA . SER A 1 110 ? -6.806 1.070 4.107 1.00 90.81 110 SER A CA 1
ATOM 851 C C . SER A 1 110 ? -6.929 2.056 2.944 1.00 90.81 110 SER A C 1
ATOM 853 O O . SER A 1 110 ? -6.029 2.097 2.113 1.00 90.81 110 SER A O 1
ATOM 855 N N . LEU A 1 111 ? -7.994 2.863 2.848 1.00 92.62 111 LEU A N 1
ATOM 856 C CA . LEU A 1 111 ? -8.164 3.778 1.711 1.00 92.62 111 LEU A CA 1
ATOM 857 C C . LEU A 1 111 ? -7.045 4.818 1.618 1.00 92.62 111 LEU A C 1
ATOM 859 O O . LEU A 1 111 ? -6.528 5.050 0.530 1.00 92.62 111 LEU A O 1
ATOM 863 N N . LEU A 1 112 ? -6.682 5.450 2.736 1.00 91.38 112 LEU A N 1
ATOM 864 C CA . LEU A 1 112 ? -5.645 6.479 2.744 1.00 91.38 112 LEU A CA 1
ATOM 865 C C . LEU A 1 112 ? -4.270 5.934 2.309 1.00 91.38 112 LEU A C 1
ATOM 867 O O . LEU A 1 112 ? -3.715 6.489 1.361 1.00 91.38 112 LEU A O 1
ATOM 871 N N . PRO A 1 113 ? -3.720 4.864 2.919 1.00 90.62 113 PRO A N 1
ATOM 872 C CA . PRO A 1 113 ? -2.427 4.327 2.499 1.00 90.62 113 PRO A CA 1
ATOM 873 C C . PRO A 1 113 ? -2.447 3.791 1.065 1.00 90.62 113 PRO A C 1
ATOM 875 O O . PRO A 1 113 ? -1.474 3.981 0.346 1.00 90.62 113 PRO A O 1
ATOM 878 N N . VAL A 1 114 ? -3.553 3.200 0.598 1.00 93.94 114 VAL A N 1
ATOM 879 C CA . VAL A 1 114 ? -3.682 2.785 -0.810 1.00 93.94 114 VAL A CA 1
ATOM 880 C C . VAL A 1 114 ? -3.597 3.989 -1.750 1.00 93.94 114 VAL A C 1
ATOM 882 O O . VAL A 1 114 ? -2.839 3.956 -2.715 1.00 93.94 114 VAL A O 1
ATOM 885 N N . LEU A 1 115 ? -4.320 5.074 -1.456 1.00 92.31 115 LEU A N 1
ATOM 886 C CA . LEU A 1 115 ? -4.278 6.296 -2.266 1.00 92.31 115 LEU A CA 1
ATOM 887 C C . LEU A 1 115 ? -2.893 6.951 -2.257 1.00 92.31 115 LEU A C 1
ATOM 889 O O . LEU A 1 115 ? -2.448 7.440 -3.292 1.00 92.31 115 LEU A O 1
ATOM 893 N N . LEU A 1 116 ? -2.207 6.951 -1.111 1.00 89.94 116 LEU A N 1
ATOM 894 C CA . LEU A 1 116 ? -0.836 7.450 -1.009 1.00 89.94 116 LEU A CA 1
ATOM 895 C C . LEU A 1 116 ? 0.129 6.598 -1.842 1.00 89.94 116 LEU A C 1
ATOM 897 O O . LEU A 1 116 ? 0.915 7.157 -2.601 1.00 89.94 116 LEU A O 1
ATOM 901 N N . ALA A 1 117 ? 0.045 5.268 -1.751 1.00 90.94 117 ALA A N 1
ATOM 902 C CA . ALA A 1 117 ? 0.894 4.353 -2.513 1.00 90.94 117 ALA A CA 1
ATOM 903 C C . ALA A 1 117 ? 0.717 4.537 -4.027 1.00 90.94 117 ALA A C 1
ATOM 905 O O . ALA A 1 117 ? 1.702 4.644 -4.758 1.00 90.94 117 ALA A O 1
ATOM 906 N N . GLU A 1 118 ? -0.536 4.625 -4.479 1.00 91.44 118 GLU A N 1
ATOM 907 C CA . GLU A 1 118 ? -0.892 4.873 -5.878 1.00 91.44 118 GLU A CA 1
ATOM 908 C C . GLU A 1 118 ? -0.392 6.237 -6.353 1.00 91.44 118 GLU A C 1
ATOM 910 O O . GLU A 1 118 ? 0.225 6.352 -7.409 1.00 91.44 118 GLU A O 1
ATOM 915 N N . PHE A 1 119 ? -0.579 7.287 -5.552 1.00 90.19 119 PHE A N 1
ATOM 916 C CA . PHE A 1 119 ? -0.060 8.609 -5.888 1.00 90.19 119 PHE A CA 1
ATOM 917 C C . PHE A 1 119 ? 1.466 8.592 -6.050 1.00 90.19 119 PHE A C 1
ATOM 919 O O . PHE A 1 119 ? 1.992 9.105 -7.040 1.00 90.19 119 PHE A O 1
ATOM 926 N N . MET A 1 120 ? 2.182 7.955 -5.119 1.00 87.38 120 MET A N 1
ATOM 927 C CA . MET A 1 120 ? 3.638 7.840 -5.183 1.00 87.38 120 MET A CA 1
ATOM 928 C C . MET A 1 120 ? 4.080 7.107 -6.455 1.00 87.38 120 MET A C 1
ATOM 930 O O . MET A 1 120 ? 4.898 7.648 -7.197 1.00 87.38 120 MET A O 1
ATOM 934 N N . ILE A 1 121 ? 3.505 5.942 -6.775 1.00 87.00 121 ILE A N 1
ATOM 935 C CA . ILE A 1 121 ? 3.932 5.193 -7.965 1.00 87.00 121 ILE A CA 1
ATOM 936 C C . ILE A 1 121 ? 3.532 5.874 -9.276 1.00 87.00 121 ILE A C 1
ATOM 938 O O . ILE A 1 121 ? 4.328 5.891 -10.214 1.00 87.00 121 ILE A O 1
ATOM 942 N N . LEU A 1 122 ? 2.342 6.478 -9.358 1.00 88.44 122 LEU A N 1
ATOM 943 C CA . LEU A 1 122 ? 1.868 7.137 -10.577 1.00 88.44 122 LEU A CA 1
ATOM 944 C C . LEU A 1 122 ? 2.741 8.336 -10.935 1.00 88.44 122 LEU A C 1
ATOM 946 O O . LEU A 1 122 ? 3.002 8.570 -12.112 1.00 88.44 122 LEU A O 1
ATOM 950 N N . THR A 1 123 ? 3.250 9.064 -9.939 1.00 84.50 123 THR A N 1
ATOM 951 C CA . THR A 1 123 ? 4.213 10.146 -10.190 1.00 84.50 123 THR A CA 1
ATOM 952 C C . THR A 1 123 ? 5.543 9.617 -10.729 1.00 84.50 123 THR A C 1
ATOM 954 O O . THR A 1 123 ? 6.104 10.218 -11.644 1.00 84.50 123 THR A O 1
ATOM 957 N N . THR A 1 124 ? 6.020 8.464 -10.245 1.00 80.00 124 THR A N 1
ATOM 958 C CA . THR A 1 124 ? 7.208 7.799 -10.798 1.00 80.00 124 THR A CA 1
ATOM 959 C C . THR A 1 124 ? 6.961 7.338 -12.228 1.00 80.00 124 THR A C 1
ATOM 961 O O . THR A 1 124 ? 7.749 7.661 -13.106 1.00 80.00 124 THR A O 1
ATOM 964 N N . VAL A 1 125 ? 5.858 6.633 -12.489 1.00 82.31 125 VAL A N 1
ATOM 965 C CA . VAL A 1 125 ? 5.499 6.163 -13.836 1.00 82.31 125 VAL A CA 1
ATOM 966 C C . VAL A 1 125 ? 5.357 7.344 -14.796 1.00 82.31 125 VAL A C 1
ATOM 968 O O . VAL A 1 125 ? 5.936 7.314 -15.876 1.00 82.31 125 VAL A O 1
ATOM 971 N N . GLY A 1 126 ? 4.681 8.418 -14.381 1.00 81.88 126 GLY A N 1
ATOM 972 C CA . GLY A 1 126 ? 4.550 9.642 -15.169 1.00 81.88 126 GLY A CA 1
ATOM 973 C C . GLY A 1 126 ? 5.898 10.287 -15.498 1.00 81.88 126 GLY A C 1
ATOM 974 O O . GLY A 1 126 ? 6.104 10.709 -16.633 1.00 81.88 126 GLY A O 1
ATOM 975 N N . TYR A 1 127 ? 6.840 10.306 -14.548 1.00 78.75 127 TYR A N 1
ATOM 976 C CA . TYR A 1 127 ? 8.207 10.766 -14.803 1.00 78.75 127 TYR A CA 1
ATOM 977 C C . TYR A 1 127 ? 8.935 9.878 -15.820 1.00 78.75 127 TYR A C 1
ATOM 979 O O . TYR A 1 127 ? 9.569 10.398 -16.734 1.00 78.75 127 TYR A O 1
ATOM 987 N N . LEU A 1 128 ? 8.816 8.552 -15.704 1.00 77.38 128 LEU A N 1
ATOM 988 C CA . LEU A 1 128 ? 9.444 7.611 -16.637 1.00 77.38 128 LEU A CA 1
ATOM 989 C C . LEU A 1 128 ? 8.906 7.770 -18.063 1.00 77.38 128 LEU A C 1
ATOM 991 O O . LEU A 1 128 ? 9.689 7.779 -19.012 1.00 77.38 128 LEU A O 1
ATOM 995 N N . THR A 1 129 ? 7.591 7.945 -18.209 1.00 77.19 129 THR A N 1
ATOM 996 C CA . THR A 1 129 ? 6.951 8.229 -19.499 1.00 77.19 129 THR A CA 1
ATOM 997 C C . THR A 1 129 ? 7.398 9.579 -20.055 1.00 77.19 129 THR A C 1
ATOM 999 O O . THR A 1 129 ? 7.769 9.667 -21.220 1.00 77.19 129 THR A O 1
ATOM 1002 N N . TRP A 1 130 ? 7.427 10.634 -19.232 1.00 78.81 130 TRP A N 1
ATOM 1003 C CA . TRP A 1 130 ? 7.894 11.957 -19.662 1.00 78.81 130 TRP A CA 1
ATOM 1004 C C . TRP A 1 130 ? 9.361 11.947 -20.114 1.00 78.81 130 TRP A C 1
ATOM 1006 O O . TRP A 1 130 ? 9.707 12.590 -21.101 1.00 78.81 130 TRP A O 1
ATOM 1016 N N . ALA A 1 131 ? 10.209 11.175 -19.433 1.00 72.12 131 ALA A N 1
ATOM 1017 C CA . ALA A 1 131 ? 11.612 10.989 -19.791 1.00 72.12 131 ALA A CA 1
ATOM 1018 C C . ALA A 1 131 ? 11.825 10.086 -21.028 1.00 72.12 131 ALA A C 1
ATOM 1020 O O . ALA A 1 131 ? 12.969 9.869 -21.422 1.00 72.12 131 ALA A O 1
ATOM 1021 N N . GLY A 1 132 ? 10.758 9.545 -21.635 1.00 69.12 132 GLY A N 1
ATOM 1022 C CA . GLY A 1 132 ? 10.836 8.661 -22.804 1.00 69.12 132 GLY A CA 1
ATOM 1023 C C . GLY A 1 132 ? 11.435 7.281 -22.509 1.00 69.12 132 GLY A C 1
ATOM 1024 O O . GLY A 1 132 ? 11.950 6.620 -23.409 1.00 69.12 132 GLY A O 1
ATOM 1025 N N . LEU A 1 133 ? 11.402 6.842 -21.246 1.00 69.81 133 LEU A N 1
ATOM 1026 C CA . LEU A 1 133 ? 11.978 5.574 -20.776 1.00 69.81 133 LEU A CA 1
ATOM 1027 C C . LEU A 1 133 ? 10.954 4.416 -20.788 1.00 69.81 133 LEU A C 1
ATOM 1029 O O . LEU A 1 133 ? 11.147 3.387 -20.136 1.00 69.81 133 LEU A O 1
ATOM 1033 N N . ASP A 1 134 ? 9.851 4.567 -21.522 1.00 70.31 134 ASP A N 1
ATOM 1034 C CA . ASP A 1 134 ? 8.727 3.627 -21.606 1.00 70.31 134 ASP A CA 1
ATOM 1035 C C . ASP A 1 134 ? 8.742 2.734 -22.859 1.00 70.31 134 ASP A C 1
ATOM 1037 O O . ASP A 1 134 ? 7.944 1.803 -22.949 1.00 70.31 134 ASP A O 1
ATOM 1041 N N . ALA A 1 135 ? 9.685 2.940 -23.783 1.00 62.59 135 ALA A N 1
ATOM 1042 C CA . ALA A 1 135 ? 9.741 2.251 -25.078 1.00 62.59 135 ALA A CA 1
ATOM 1043 C C . ALA A 1 135 ? 9.810 0.706 -25.005 1.00 62.59 135 ALA A C 1
ATOM 1045 O O . ALA A 1 135 ? 9.531 0.029 -25.992 1.00 62.59 135 ALA A O 1
ATOM 1046 N N . SER A 1 136 ? 10.175 0.133 -23.853 1.00 68.88 136 SER A N 1
ATOM 1047 C CA . SER A 1 136 ? 10.249 -1.318 -23.609 1.00 68.88 136 SER A CA 1
ATOM 1048 C C . SER A 1 136 ? 9.170 -1.853 -22.655 1.00 68.88 136 SER A C 1
ATOM 1050 O O . SER A 1 136 ? 9.186 -3.038 -22.307 1.00 68.88 136 SER A O 1
ATOM 1052 N N . ALA A 1 137 ? 8.232 -1.004 -22.223 1.00 74.25 137 ALA A N 1
ATOM 1053 C CA . ALA A 1 137 ? 7.207 -1.360 -21.253 1.00 74.25 137 ALA A CA 1
ATOM 1054 C C . ALA A 1 137 ? 6.164 -2.301 -21.863 1.00 74.25 137 ALA A C 1
ATOM 1056 O O . ALA A 1 137 ? 5.537 -1.993 -22.876 1.00 74.25 137 ALA A O 1
ATOM 1057 N N . THR A 1 138 ? 5.900 -3.432 -21.210 1.00 84.69 138 THR A N 1
ATOM 1058 C CA . THR A 1 138 ? 4.733 -4.252 -21.562 1.00 84.69 138 THR A CA 1
ATOM 1059 C C . THR A 1 138 ? 3.519 -3.839 -20.737 1.00 84.69 138 THR A C 1
ATOM 1061 O O . THR A 1 138 ? 3.649 -3.441 -19.580 1.00 84.69 138 THR A O 1
ATOM 1064 N N . VAL A 1 139 ? 2.311 -4.007 -21.287 1.00 86.25 139 VAL A N 1
ATOM 1065 C CA . VAL A 1 139 ? 1.052 -3.731 -20.563 1.00 86.25 139 VAL A CA 1
ATOM 1066 C C . VAL A 1 139 ? 1.034 -4.426 -19.197 1.00 86.25 139 VAL A C 1
ATOM 1068 O O . VAL A 1 139 ? 0.678 -3.824 -18.190 1.00 86.25 139 VAL A O 1
ATOM 1071 N N . MET A 1 140 ? 1.504 -5.674 -19.136 1.00 88.69 140 MET A N 1
ATOM 1072 C CA . MET A 1 140 ? 1.552 -6.440 -17.891 1.00 88.69 140 MET A CA 1
ATOM 1073 C C . MET A 1 140 ? 2.542 -5.866 -16.866 1.00 88.69 140 MET A C 1
ATOM 1075 O O . MET A 1 140 ? 2.304 -5.965 -15.665 1.00 88.69 140 MET A O 1
ATOM 1079 N N . GLN A 1 141 ? 3.647 -5.260 -17.308 1.00 86.38 141 GLN A N 1
ATOM 1080 C CA . GLN A 1 141 ? 4.575 -4.568 -16.409 1.00 86.38 141 GLN A CA 1
ATOM 1081 C C . GLN A 1 141 ? 3.932 -3.328 -15.799 1.00 86.38 141 GLN A C 1
ATOM 1083 O O . GLN A 1 141 ? 4.056 -3.127 -14.596 1.00 86.38 141 GLN A O 1
ATOM 1088 N N . ILE A 1 142 ? 3.205 -2.552 -16.602 1.00 85.75 142 ILE A N 1
ATOM 1089 C CA . ILE A 1 142 ? 2.482 -1.368 -16.132 1.00 85.75 142 ILE A CA 1
ATOM 1090 C C . ILE A 1 142 ? 1.414 -1.779 -15.112 1.00 85.75 142 ILE A C 1
ATOM 1092 O O . ILE A 1 142 ? 1.387 -1.249 -14.006 1.00 85.75 142 ILE A O 1
ATOM 1096 N N . VAL A 1 143 ? 0.595 -2.786 -15.440 1.00 90.12 143 VAL A N 1
ATOM 1097 C CA . VAL A 1 143 ? -0.434 -3.326 -14.534 1.00 90.12 143 VAL A CA 1
ATOM 1098 C C . VAL A 1 143 ? 0.180 -3.806 -13.218 1.00 90.12 143 VAL A C 1
ATOM 1100 O O . VAL A 1 143 ? -0.344 -3.495 -12.153 1.00 90.12 143 VAL A O 1
ATOM 1103 N N . TYR A 1 144 ? 1.300 -4.530 -13.276 1.00 89.50 144 TYR A N 1
ATOM 1104 C CA . TYR A 1 144 ? 2.019 -4.972 -12.081 1.00 89.50 144 TYR A CA 1
ATOM 1105 C C . TYR A 1 144 ? 2.481 -3.791 -11.22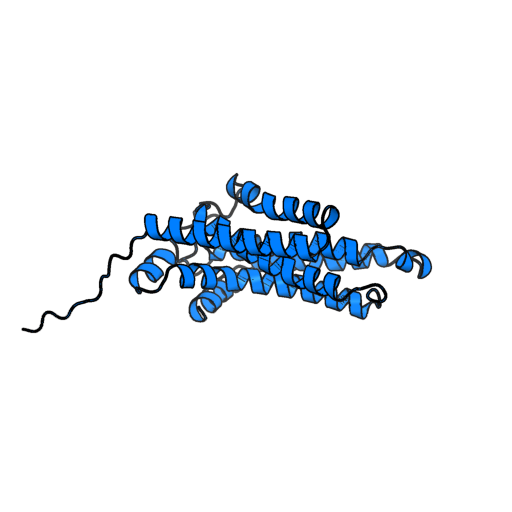9 1.00 89.50 144 TYR A C 1
ATOM 1107 O O . TYR A 1 144 ? 2.165 -3.722 -10.046 1.00 89.50 144 TYR A O 1
ATOM 1115 N N . VAL A 1 145 ? 3.194 -2.844 -11.835 1.00 88.19 145 VAL A N 1
ATOM 1116 C CA . VAL A 1 145 ? 3.773 -1.697 -11.131 1.00 88.19 145 VAL A CA 1
ATOM 1117 C C . VAL A 1 145 ? 2.695 -0.833 -10.478 1.00 88.19 145 VAL A C 1
ATOM 1119 O O . VAL A 1 145 ? 2.912 -0.378 -9.363 1.00 88.19 145 VAL A O 1
ATOM 1122 N N . ILE A 1 146 ? 1.538 -0.652 -11.119 1.00 90.25 146 ILE A N 1
ATOM 1123 C CA . ILE A 1 146 ? 0.424 0.135 -10.569 1.00 90.25 146 ILE A CA 1
ATOM 1124 C C . ILE A 1 146 ? -0.299 -0.620 -9.448 1.00 90.25 146 ILE A C 1
ATOM 1126 O O . ILE A 1 146 ? -0.544 -0.050 -8.397 1.00 90.25 146 ILE A O 1
ATOM 1130 N N . LEU A 1 147 ? -0.613 -1.909 -9.621 1.00 92.44 147 LEU A N 1
ATOM 1131 C CA . LEU A 1 147 ? -1.431 -2.638 -8.640 1.00 92.44 147 LEU A CA 1
ATOM 1132 C C . LEU A 1 147 ? -0.653 -3.102 -7.403 1.00 92.44 147 LEU A C 1
ATOM 1134 O O . LEU A 1 147 ? -1.223 -3.220 -6.317 1.00 92.44 147 LEU A O 1
ATOM 1138 N N . THR A 1 148 ? 0.639 -3.400 -7.544 1.00 91.69 148 THR A N 1
ATOM 1139 C CA . THR A 1 148 ? 1.482 -3.900 -6.449 1.00 91.69 148 THR A CA 1
ATOM 1140 C C . THR A 1 148 ? 1.503 -2.974 -5.217 1.00 91.69 148 THR A C 1
ATOM 1142 O O . THR A 1 148 ? 1.284 -3.485 -4.113 1.00 91.69 148 THR A O 1
ATOM 1145 N N . PRO A 1 149 ? 1.714 -1.649 -5.345 1.00 91.69 149 PRO A N 1
ATOM 1146 C CA . PRO A 1 149 ? 1.698 -0.710 -4.227 1.00 91.69 149 PRO A CA 1
ATOM 1147 C C . PRO A 1 149 ? 0.352 -0.689 -3.506 1.00 91.69 149 PRO A C 1
ATOM 1149 O O . PRO A 1 149 ? 0.336 -0.763 -2.281 1.00 91.69 149 PRO A O 1
ATOM 1152 N N . ALA A 1 150 ? -0.769 -0.660 -4.235 1.00 93.56 150 ALA A N 1
ATOM 1153 C CA . ALA A 1 150 ? -2.100 -0.697 -3.632 1.00 93.56 150 ALA A CA 1
ATOM 1154 C C . ALA A 1 150 ? -2.349 -1.991 -2.852 1.00 93.56 150 ALA A C 1
ATOM 1156 O O . ALA A 1 150 ? -2.801 -1.948 -1.708 1.00 93.56 150 ALA A O 1
ATOM 1157 N N . LEU A 1 151 ? -2.022 -3.147 -3.436 1.00 93.25 151 LEU A N 1
ATOM 1158 C CA . LEU A 1 151 ? -2.208 -4.443 -2.778 1.00 93.25 151 LEU A CA 1
ATOM 1159 C C 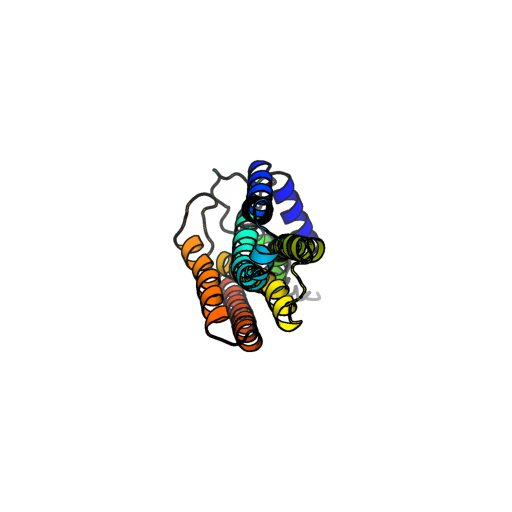. LEU A 1 151 ? -1.349 -4.573 -1.517 1.00 93.25 151 LEU A C 1
ATOM 1161 O O . LEU A 1 151 ? -1.828 -5.073 -0.498 1.00 93.25 151 LEU A O 1
ATOM 1165 N N . LEU A 1 152 ? -0.102 -4.102 -1.562 1.00 92.12 152 LEU A N 1
ATOM 1166 C CA . LEU A 1 152 ? 0.796 -4.143 -0.410 1.00 92.12 152 LEU A CA 1
ATOM 1167 C C . LEU A 1 152 ? 0.427 -3.131 0.661 1.00 92.12 152 LEU A C 1
ATOM 1169 O O . LEU A 1 152 ? 0.446 -3.497 1.829 1.00 92.12 152 LEU A O 1
ATOM 1173 N N . ALA A 1 153 ? 0.056 -1.907 0.287 1.00 92.00 153 ALA A N 1
ATOM 1174 C CA . ALA A 1 153 ? -0.421 -0.910 1.239 1.00 92.00 153 ALA A CA 1
ATOM 1175 C C . ALA A 1 153 ? -1.687 -1.401 1.950 1.00 92.00 153 ALA A C 1
ATOM 1177 O O . ALA A 1 153 ? -1.818 -1.298 3.169 1.00 92.00 153 ALA A O 1
ATOM 1178 N N . PHE A 1 154 ? -2.605 -2.012 1.196 1.00 92.56 154 PHE A N 1
ATOM 1179 C CA . PHE A 1 154 ? -3.787 -2.648 1.758 1.00 92.56 154 PHE A CA 1
ATOM 1180 C C . PHE A 1 154 ? -3.410 -3.772 2.731 1.00 92.56 154 PHE A C 1
ATOM 1182 O O . PHE A 1 154 ? -3.841 -3.754 3.882 1.00 92.56 154 PHE A O 1
ATOM 1189 N N . ALA A 1 155 ? -2.586 -4.731 2.302 1.00 91.81 155 ALA A N 1
ATOM 1190 C CA . ALA A 1 155 ? -2.207 -5.871 3.132 1.00 91.81 155 ALA A CA 1
ATOM 1191 C C . ALA A 1 155 ? -1.428 -5.448 4.388 1.00 91.81 155 ALA A C 1
ATOM 1193 O O . ALA A 1 155 ? -1.732 -5.927 5.480 1.00 91.81 155 ALA A O 1
ATOM 1194 N N . ALA A 1 156 ? -0.477 -4.522 4.259 1.00 89.00 156 ALA A N 1
ATOM 1195 C CA . ALA A 1 156 ? 0.287 -3.982 5.377 1.00 89.00 156 ALA A CA 1
ATOM 1196 C C . ALA A 1 156 ? -0.628 -3.298 6.399 1.00 89.00 156 ALA A C 1
ATOM 1198 O O . ALA A 1 156 ? -0.518 -3.566 7.594 1.00 89.00 156 ALA A O 1
ATOM 1199 N N . GLU A 1 157 ? -1.598 -2.507 5.936 1.00 88.19 157 GLU A N 1
ATOM 1200 C CA . GLU A 1 157 ? -2.588 -1.885 6.815 1.00 88.19 157 GLU A CA 1
ATOM 1201 C C . GLU A 1 157 ? -3.420 -2.927 7.573 1.00 88.19 157 GLU A C 1
ATOM 1203 O O . GLU A 1 157 ? -3.622 -2.818 8.784 1.00 88.19 157 GLU A O 1
ATOM 1208 N N . GLN A 1 158 ? -3.871 -3.982 6.887 1.00 89.75 158 GLN A N 1
ATOM 1209 C CA . GLN A 1 158 ? -4.609 -5.068 7.531 1.00 89.75 158 GLN A CA 1
ATOM 1210 C C . GLN A 1 158 ? -3.752 -5.798 8.575 1.00 89.75 158 GLN A C 1
ATOM 1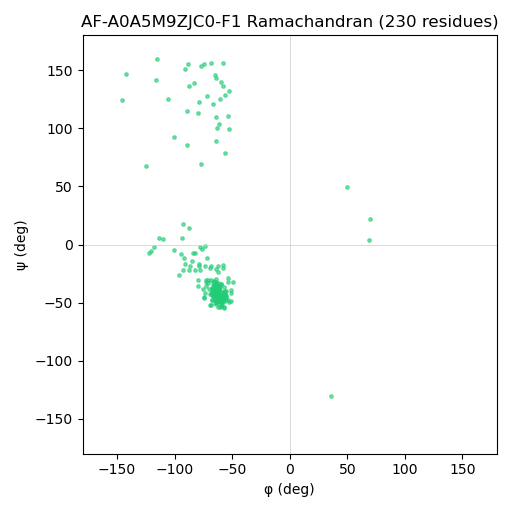212 O O . GLN A 1 158 ? -4.260 -6.144 9.645 1.00 89.75 158 GLN A O 1
ATOM 1217 N N . MET A 1 159 ? -2.458 -6.003 8.310 1.00 87.19 159 MET A N 1
ATOM 1218 C CA . MET A 1 159 ? -1.538 -6.599 9.281 1.00 87.19 159 MET A CA 1
ATOM 1219 C C . MET A 1 159 ? -1.317 -5.689 10.488 1.00 87.19 159 MET A C 1
ATOM 1221 O O . MET A 1 159 ? -1.327 -6.188 11.615 1.00 87.19 159 MET A O 1
ATOM 1225 N N . PHE A 1 160 ? -1.167 -4.375 10.296 1.00 83.88 160 PHE A N 1
ATOM 1226 C CA . PHE A 1 160 ? -1.083 -3.435 11.414 1.00 83.88 160 PHE A CA 1
ATOM 1227 C C . PHE A 1 160 ? -2.341 -3.495 12.275 1.00 83.88 160 PHE A C 1
ATOM 1229 O O . PHE A 1 160 ? -2.232 -3.696 13.482 1.00 83.88 160 PHE A O 1
ATOM 1236 N N . LEU A 1 161 ? -3.523 -3.437 11.659 1.00 81.88 161 LEU A N 1
ATOM 1237 C CA . LEU A 1 161 ? -4.802 -3.575 12.358 1.00 81.88 161 LEU A CA 1
ATOM 1238 C C . LEU A 1 161 ? -4.914 -4.888 13.145 1.00 81.88 161 LEU A C 1
ATOM 1240 O O . LEU A 1 161 ? -5.421 -4.892 14.264 1.00 81.88 161 LEU A O 1
ATOM 1244 N N . ALA A 1 162 ? -4.430 -6.004 12.594 1.00 81.88 162 ALA A N 1
ATOM 1245 C CA . ALA A 1 162 ? -4.478 -7.302 13.268 1.00 81.88 162 ALA A CA 1
ATOM 1246 C C . ALA A 1 162 ? -3.514 -7.398 14.461 1.00 81.88 162 ALA A C 1
ATOM 1248 O O . ALA A 1 162 ? -3.795 -8.103 15.436 1.00 81.88 162 ALA A O 1
ATOM 1249 N N . THR A 1 163 ? -2.371 -6.720 14.369 1.00 75.12 163 THR A N 1
ATOM 1250 C CA . THR A 1 163 ? -1.270 -6.811 15.335 1.00 75.12 163 THR A CA 1
ATOM 1251 C C . THR A 1 163 ? -1.348 -5.777 16.453 1.00 75.12 163 THR A C 1
ATOM 1253 O O . THR A 1 163 ? -0.645 -5.948 17.444 1.00 75.12 163 THR A O 1
ATOM 1256 N N . HIS A 1 164 ? -2.213 -4.760 16.348 1.00 68.31 164 HIS A N 1
ATOM 1257 C CA . HIS A 1 164 ? -2.362 -3.697 17.354 1.00 68.31 164 HIS A CA 1
ATOM 1258 C C . HIS A 1 164 ? -1.016 -3.091 17.758 1.00 68.31 164 HIS A C 1
ATOM 1260 O O . HIS A 1 164 ? -0.679 -3.013 18.939 1.00 68.31 164 HIS A O 1
ATOM 1266 N N . ALA A 1 165 ? -0.208 -2.722 16.766 1.00 59.69 165 ALA A N 1
ATOM 1267 C CA . ALA A 1 165 ? 1.082 -2.098 17.008 1.00 59.69 165 ALA A CA 1
ATOM 1268 C C . ALA A 1 165 ? 0.918 -0.870 17.929 1.00 59.69 165 ALA A C 1
ATOM 1270 O O . ALA A 1 165 ? 0.342 0.143 17.546 1.00 59.69 165 ALA A O 1
ATOM 1271 N N . SER A 1 166 ? 1.422 -0.981 19.159 1.00 49.56 166 SER A N 1
ATOM 1272 C CA . SER A 1 166 ? 1.185 -0.039 20.260 1.00 49.56 166 SER A CA 1
ATOM 1273 C C . SER A 1 166 ? 2.173 1.132 20.300 1.00 49.56 166 SER A C 1
ATOM 1275 O O . SER A 1 166 ? 2.298 1.796 21.324 1.00 49.56 166 SER A O 1
ATOM 1277 N N . SER A 1 167 ? 2.933 1.360 19.228 1.00 52.66 167 SER A N 1
ATOM 1278 C CA . SER A 1 167 ? 4.040 2.321 19.188 1.00 52.66 167 SER A CA 1
ATOM 1279 C C . SER A 1 167 ? 4.136 2.960 17.806 1.00 52.66 167 SER A C 1
ATOM 1281 O O . SER A 1 167 ? 4.262 2.246 16.813 1.00 52.66 167 SER A O 1
ATOM 1283 N N . MET A 1 168 ? 4.093 4.298 17.758 1.00 51.25 168 MET A N 1
ATOM 1284 C CA . MET A 1 168 ? 4.318 5.108 16.550 1.00 51.25 168 MET A CA 1
ATOM 1285 C C . MET A 1 168 ? 5.805 5.389 16.269 1.00 51.25 168 MET A C 1
ATOM 1287 O O . MET A 1 168 ? 6.134 5.837 15.176 1.00 51.25 168 MET A O 1
ATOM 1291 N N . GLY A 1 169 ? 6.697 5.160 17.241 1.00 46.03 169 GLY A N 1
ATOM 1292 C CA . GLY A 1 169 ? 8.053 5.729 17.236 1.00 46.03 169 GLY A CA 1
ATOM 1293 C C . GLY A 1 169 ? 9.216 4.737 17.303 1.00 46.03 169 GLY A C 1
ATOM 1294 O O . GLY A 1 169 ? 10.361 5.152 17.152 1.00 46.03 169 GLY A O 1
ATOM 1295 N N . SER A 1 170 ? 8.977 3.439 17.507 1.00 46.75 170 SER A N 1
ATOM 1296 C CA . SER A 1 170 ? 10.050 2.436 17.518 1.00 46.75 170 SER A CA 1
ATOM 1297 C C . SER A 1 170 ? 9.890 1.437 16.378 1.00 46.75 170 SER A C 1
ATOM 1299 O O . SER A 1 170 ? 8.772 1.022 16.071 1.00 46.75 170 SER A O 1
ATOM 1301 N N . LEU A 1 171 ? 11.017 1.027 15.775 1.00 54.81 171 LEU A N 1
ATOM 1302 C CA . LEU A 1 171 ? 11.142 -0.195 14.969 1.00 54.81 171 LEU A CA 1
ATOM 1303 C C . LEU A 1 171 ? 10.700 -1.385 15.832 1.00 54.81 171 LEU A C 1
ATOM 1305 O O . LEU A 1 171 ? 11.503 -2.078 16.452 1.00 54.81 171 LEU A O 1
ATOM 1309 N N . SER A 1 172 ? 9.392 -1.567 15.958 1.00 66.56 172 SER A N 1
ATOM 1310 C CA . SER A 1 172 ? 8.802 -2.655 16.713 1.00 66.56 172 SER A CA 1
ATOM 1311 C C . SER A 1 172 ? 8.904 -3.929 15.885 1.00 66.56 172 SER A C 1
ATOM 1313 O O . SER A 1 172 ? 8.904 -3.885 14.650 1.00 66.56 172 SER A O 1
ATOM 1315 N N . ALA A 1 173 ? 8.930 -5.083 16.553 1.00 69.69 173 ALA A N 1
ATOM 1316 C CA . ALA A 1 173 ? 8.840 -6.376 15.876 1.00 69.69 173 ALA A CA 1
ATOM 1317 C C . ALA A 1 173 ? 7.663 -6.416 14.883 1.00 69.69 173 ALA A C 1
ATOM 1319 O O . ALA A 1 173 ? 7.773 -7.001 13.812 1.00 69.69 173 ALA A O 1
ATOM 1320 N N . THR A 1 174 ? 6.574 -5.708 15.185 1.00 70.56 174 THR A N 1
ATOM 1321 C CA . THR A 1 174 ? 5.423 -5.560 14.298 1.00 70.56 174 THR A CA 1
ATOM 1322 C C . THR A 1 174 ? 5.760 -4.840 12.995 1.00 70.56 174 THR A C 1
ATOM 1324 O O . THR A 1 174 ? 5.409 -5.334 11.931 1.00 70.56 174 THR A O 1
ATOM 1327 N N . THR A 1 175 ? 6.486 -3.719 13.042 1.00 72.56 175 THR A N 1
ATOM 1328 C CA . THR A 1 175 ? 6.933 -3.021 11.821 1.00 72.56 175 THR A CA 1
ATOM 1329 C C . THR A 1 175 ? 7.846 -3.893 10.952 1.00 72.56 175 THR A C 1
ATOM 1331 O O . THR A 1 175 ? 7.705 -3.897 9.732 1.00 72.56 175 THR A O 1
ATOM 1334 N N . LEU A 1 176 ? 8.710 -4.706 11.574 1.00 76.38 176 LEU A N 1
ATOM 1335 C CA . LEU A 1 176 ? 9.554 -5.681 10.876 1.00 76.38 176 LEU A CA 1
ATOM 1336 C C . LEU A 1 176 ? 8.733 -6.815 10.251 1.00 76.38 176 LEU A C 1
ATOM 1338 O O . LEU A 1 176 ? 8.954 -7.172 9.102 1.00 76.38 176 LEU A O 1
ATOM 1342 N N . ILE A 1 177 ? 7.752 -7.364 10.967 1.00 81.56 177 ILE A N 1
ATOM 1343 C CA . ILE A 1 177 ? 6.881 -8.423 10.435 1.00 81.56 177 ILE A CA 1
ATOM 1344 C C . ILE A 1 177 ? 6.057 -7.905 9.250 1.00 81.56 177 ILE A C 1
ATOM 1346 O O . ILE A 1 177 ? 5.885 -8.618 8.264 1.00 81.56 177 ILE A O 1
ATOM 1350 N N . VAL A 1 178 ? 5.574 -6.662 9.319 1.00 80.81 178 VAL A N 1
ATOM 1351 C CA . VAL A 1 178 ? 4.780 -6.037 8.250 1.00 80.81 178 VAL A CA 1
ATOM 1352 C C . VAL A 1 178 ? 5.632 -5.638 7.036 1.00 80.81 178 VAL A C 1
ATOM 1354 O O . VAL A 1 178 ? 5.095 -5.498 5.938 1.00 80.81 178 VAL A O 1
ATOM 1357 N N . SER A 1 179 ? 6.958 -5.526 7.175 1.00 80.06 179 SER A N 1
ATOM 1358 C CA . SER A 1 179 ? 7.860 -5.299 6.036 1.00 80.06 179 SER A CA 1
ATOM 1359 C C . SER A 1 179 ? 8.225 -6.586 5.281 1.00 80.06 179 SER A C 1
ATOM 1361 O O . SER A 1 179 ? 8.549 -6.524 4.092 1.00 80.06 179 SER A O 1
ATOM 1363 N N . LEU A 1 180 ? 8.111 -7.762 5.918 1.00 85.44 180 LEU A N 1
ATOM 1364 C CA . LEU A 1 180 ? 8.424 -9.056 5.294 1.00 85.44 180 LEU A CA 1
ATOM 1365 C C . LEU A 1 180 ? 7.645 -9.321 3.994 1.00 85.44 180 LEU A C 1
ATOM 1367 O O . LEU A 1 180 ? 8.282 -9.743 3.028 1.00 85.44 180 LEU A O 1
ATOM 1371 N N . PRO A 1 181 ? 6.322 -9.066 3.898 1.00 83.88 181 PRO A N 1
ATOM 1372 C CA . PRO A 1 181 ? 5.596 -9.215 2.642 1.00 83.88 181 PRO A CA 1
ATOM 1373 C C . PRO A 1 181 ? 6.200 -8.384 1.512 1.00 83.88 181 PRO A C 1
ATOM 1375 O O . PRO A 1 181 ? 6.387 -8.909 0.421 1.00 83.88 181 PRO A O 1
ATOM 1378 N N . ALA A 1 182 ? 6.567 -7.123 1.758 1.00 83.31 182 ALA A N 1
ATOM 1379 C CA . ALA A 1 182 ? 7.162 -6.279 0.723 1.00 83.31 182 ALA A CA 1
ATOM 1380 C C . ALA A 1 182 ? 8.459 -6.898 0.174 1.00 83.31 182 ALA A C 1
ATOM 1382 O O . ALA A 1 182 ? 8.648 -6.966 -1.042 1.00 83.31 182 ALA A O 1
ATOM 1383 N N . LEU A 1 183 ? 9.310 -7.435 1.052 1.00 84.00 183 LEU A N 1
ATOM 1384 C CA . LEU A 1 183 ? 10.544 -8.116 0.658 1.00 84.00 183 LEU A CA 1
ATOM 1385 C C . LEU A 1 183 ? 10.265 -9.432 -0.087 1.00 84.00 183 LEU A C 1
ATOM 1387 O O . LEU A 1 183 ? 10.811 -9.655 -1.166 1.00 84.00 183 LEU A O 1
ATOM 1391 N N . LEU A 1 184 ? 9.373 -10.275 0.438 1.00 86.69 184 LEU A N 1
ATOM 1392 C CA . LEU A 1 184 ? 8.987 -11.550 -0.175 1.00 86.69 184 LEU A CA 1
ATOM 1393 C C . LEU A 1 184 ? 8.383 -11.357 -1.567 1.00 86.69 184 LEU A C 1
ATOM 1395 O O . LEU A 1 184 ? 8.760 -12.057 -2.504 1.00 86.69 184 LEU A O 1
ATOM 1399 N N . PHE A 1 185 ? 7.482 -10.388 -1.729 1.00 84.12 185 PHE A N 1
ATOM 1400 C CA . PHE A 1 185 ? 6.854 -10.099 -3.014 1.00 84.12 185 PHE A CA 1
ATOM 1401 C C . PHE A 1 185 ? 7.815 -9.453 -4.008 1.00 84.12 185 PHE A C 1
ATOM 1403 O O . PHE A 1 185 ? 7.714 -9.728 -5.202 1.00 84.12 185 PHE A O 1
ATOM 1410 N N . THR A 1 186 ? 8.800 -8.689 -3.530 1.00 82.06 186 THR A N 1
ATOM 1411 C CA . THR A 1 186 ? 9.907 -8.225 -4.376 1.00 82.06 186 THR A CA 1
ATOM 1412 C C . THR A 1 186 ? 10.690 -9.414 -4.931 1.00 82.06 186 THR A C 1
ATOM 1414 O O . THR A 1 186 ? 10.910 -9.482 -6.135 1.00 82.06 186 THR A O 1
ATOM 1417 N N . VAL A 1 187 ? 11.052 -10.393 -4.093 1.00 84.44 187 VAL A N 1
ATOM 1418 C CA . VAL A 1 187 ? 11.761 -11.609 -4.535 1.00 84.44 187 VAL A CA 1
ATOM 1419 C C . VAL A 1 187 ? 10.897 -12.446 -5.484 1.00 84.44 187 VAL A C 1
ATOM 1421 O O . VAL A 1 187 ? 11.370 -12.868 -6.539 1.00 84.44 187 VAL A O 1
ATOM 1424 N N . LEU A 1 188 ? 9.615 -12.644 -5.164 1.00 82.88 188 LEU A N 1
ATOM 1425 C CA . LEU A 1 188 ? 8.675 -13.387 -6.011 1.00 82.88 188 LEU A CA 1
ATOM 1426 C C . LEU A 1 188 ? 8.509 -12.753 -7.397 1.00 82.88 188 LEU A C 1
ATOM 1428 O O . LEU A 1 188 ? 8.384 -13.487 -8.373 1.00 82.88 188 LEU A O 1
ATOM 1432 N N . ALA A 1 189 ? 8.567 -11.423 -7.510 1.00 80.69 189 ALA A N 1
ATOM 1433 C CA . ALA A 1 189 ? 8.494 -10.714 -8.789 1.00 80.69 189 ALA A CA 1
ATOM 1434 C C . ALA A 1 189 ? 9.652 -11.047 -9.747 1.00 80.69 189 ALA A C 1
ATOM 1436 O O . ALA A 1 189 ? 9.510 -10.874 -10.959 1.00 80.69 189 ALA A O 1
ATOM 1437 N N . PHE A 1 190 ? 10.788 -11.505 -9.210 1.00 80.00 190 PHE A N 1
ATOM 1438 C CA . PHE A 1 190 ? 11.940 -11.961 -9.992 1.00 80.00 190 PHE A CA 1
ATOM 1439 C C . PHE A 1 190 ? 11.927 -13.468 -10.265 1.00 80.00 190 PHE A C 1
ATOM 1441 O O . PHE A 1 190 ? 12.559 -13.909 -11.220 1.00 80.00 190 PHE A O 1
ATOM 1448 N N . MET A 1 191 ? 11.213 -14.249 -9.451 1.00 83.00 191 MET A N 1
ATOM 1449 C CA . MET A 1 191 ? 11.170 -15.714 -9.552 1.00 83.00 191 MET A CA 1
ATOM 1450 C C . MET A 1 191 ? 9.960 -16.230 -10.340 1.00 83.00 191 MET A C 1
ATOM 1452 O O . MET A 1 191 ? 10.010 -17.319 -10.908 1.00 83.00 191 MET A O 1
ATOM 1456 N N . LEU A 1 192 ? 8.866 -15.466 -10.382 1.00 83.50 192 LEU A N 1
ATOM 1457 C CA . LEU A 1 192 ? 7.622 -15.818 -11.062 1.00 83.50 192 LEU A CA 1
ATOM 1458 C C . LEU A 1 192 ? 7.331 -14.862 -12.218 1.00 83.50 192 LEU A C 1
ATOM 1460 O O . LEU A 1 192 ? 7.764 -13.712 -12.247 1.00 83.50 192 LEU A O 1
ATOM 1464 N N . THR A 1 193 ? 6.495 -15.307 -13.156 1.00 87.19 193 THR A N 1
ATOM 1465 C CA . THR A 1 193 ? 5.897 -14.385 -14.127 1.00 87.19 193 THR A CA 1
ATOM 1466 C C . THR A 1 193 ? 4.969 -13.397 -13.411 1.00 87.19 193 THR A C 1
ATOM 1468 O O . THR A 1 193 ? 4.250 -13.786 -12.487 1.00 87.19 193 THR A O 1
ATOM 1471 N N . LEU A 1 194 ? 4.906 -12.155 -13.896 1.00 84.94 194 LEU A N 1
ATOM 1472 C CA . LEU A 1 194 ? 4.124 -11.069 -13.285 1.00 84.94 194 LEU A CA 1
ATOM 1473 C C . LEU A 1 194 ? 2.649 -11.407 -12.976 1.00 84.94 194 LEU A C 1
ATOM 1475 O O . LEU A 1 194 ? 2.191 -11.007 -11.905 1.00 84.94 194 LEU A O 1
ATOM 1479 N N . PRO A 1 195 ? 1.900 -12.146 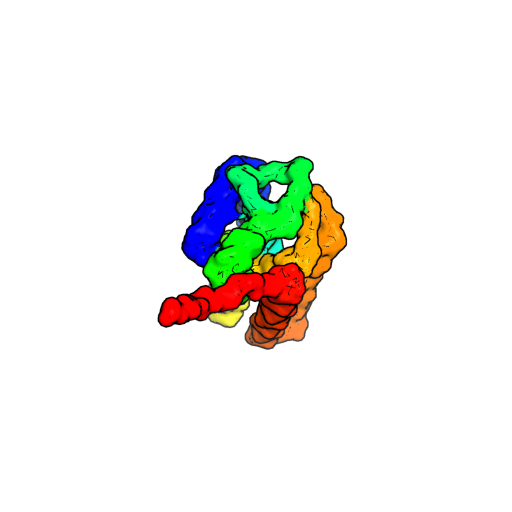-13.826 1.00 88.19 195 PRO A N 1
ATOM 1480 C CA . PRO A 1 195 ? 0.517 -12.514 -13.509 1.00 88.19 195 PRO A CA 1
ATOM 1481 C C . PRO A 1 195 ? 0.405 -13.393 -12.258 1.00 88.19 195 PRO A C 1
ATOM 1483 O O . PRO A 1 195 ? -0.445 -13.150 -11.406 1.00 88.19 195 PRO A O 1
ATOM 1486 N N . TRP A 1 196 ? 1.294 -14.380 -12.116 1.00 89.62 196 TRP A N 1
ATOM 1487 C CA . TRP A 1 196 ? 1.329 -15.255 -10.944 1.00 89.62 196 TRP A CA 1
ATOM 1488 C C . TRP A 1 196 ? 1.759 -14.499 -9.688 1.00 89.62 196 TRP A C 1
ATOM 1490 O O . TRP A 1 196 ? 1.140 -14.673 -8.642 1.00 89.62 196 TRP A O 1
ATOM 1500 N N . ALA A 1 197 ? 2.756 -13.615 -9.791 1.00 87.75 197 ALA A N 1
ATOM 1501 C CA . ALA A 1 197 ? 3.165 -12.772 -8.670 1.00 87.75 197 ALA A CA 1
ATOM 1502 C C . ALA A 1 197 ? 1.992 -11.911 -8.158 1.00 87.75 197 ALA A C 1
ATOM 1504 O O . ALA A 1 197 ? 1.697 -11.930 -6.963 1.00 87.75 197 ALA A O 1
ATOM 1505 N N . LEU A 1 198 ? 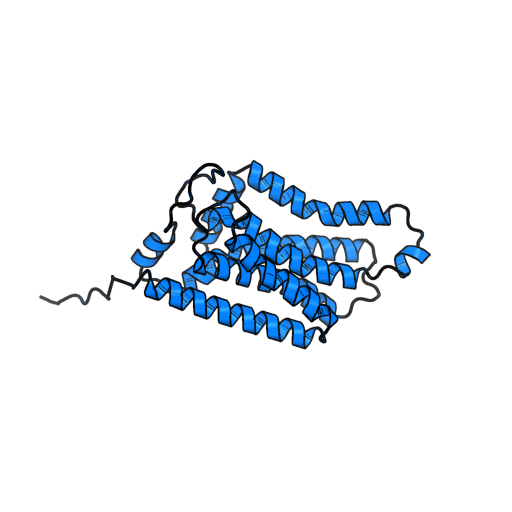1.252 -11.251 -9.057 1.00 88.69 198 LEU A N 1
ATOM 1506 C CA . LEU A 1 198 ? 0.044 -10.500 -8.694 1.00 88.69 198 LEU A CA 1
ATOM 1507 C C . LEU A 1 198 ? -1.049 -11.383 -8.095 1.00 88.69 198 LEU A C 1
ATOM 1509 O O . LEU A 1 198 ? -1.658 -10.996 -7.102 1.00 88.69 198 LEU A O 1
ATOM 1513 N N . ALA A 1 199 ? -1.298 -12.565 -8.662 1.00 91.81 199 ALA A N 1
ATOM 1514 C CA . ALA A 1 199 ? -2.307 -13.479 -8.135 1.00 91.81 199 ALA A CA 1
ATOM 1515 C C . ALA A 1 199 ? -2.003 -13.869 -6.679 1.00 91.81 199 ALA A C 1
ATOM 1517 O O . ALA A 1 199 ? -2.891 -13.802 -5.828 1.00 91.81 199 ALA A O 1
ATOM 1518 N N . VAL A 1 200 ? -0.744 -14.195 -6.363 1.00 91.69 200 VAL A N 1
ATOM 1519 C CA . VAL A 1 200 ? -0.324 -14.504 -4.986 1.00 91.69 200 VAL A CA 1
ATOM 1520 C C . VAL A 1 200 ? -0.494 -13.284 -4.073 1.00 91.69 200 VAL A C 1
ATOM 1522 O O . VAL A 1 200 ? -0.964 -13.439 -2.948 1.00 91.69 200 VAL A O 1
ATOM 1525 N N . MET A 1 201 ? -0.190 -12.070 -4.547 1.00 91.56 201 MET A N 1
ATOM 1526 C CA . MET A 1 201 ? -0.399 -10.832 -3.777 1.00 91.56 201 MET A CA 1
ATOM 1527 C C . MET A 1 201 ? -1.873 -10.580 -3.461 1.00 91.56 201 MET A C 1
ATOM 1529 O O . MET A 1 201 ? -2.208 -10.242 -2.327 1.00 91.56 201 MET A O 1
ATOM 1533 N N . VAL A 1 202 ? -2.760 -10.778 -4.438 1.00 92.88 202 VAL A N 1
ATOM 1534 C CA . VAL A 1 202 ? -4.210 -10.646 -4.248 1.00 92.88 202 VAL A CA 1
ATOM 1535 C C . VAL A 1 202 ? -4.707 -11.668 -3.229 1.00 92.88 202 VAL A C 1
ATOM 1537 O O . VAL A 1 202 ? -5.399 -11.299 -2.280 1.00 92.88 202 VAL A O 1
ATOM 1540 N N . VAL A 1 203 ? -4.320 -12.939 -3.380 1.00 94.06 203 VAL A N 1
ATOM 1541 C CA . VAL A 1 203 ? -4.692 -14.005 -2.437 1.00 94.06 203 VAL A CA 1
ATOM 1542 C C . VAL A 1 203 ? -4.195 -13.675 -1.032 1.00 94.06 203 VAL A C 1
ATOM 1544 O O . VAL A 1 203 ? -4.963 -13.769 -0.076 1.00 94.06 203 VAL A O 1
ATOM 1547 N N . PHE A 1 204 ? -2.950 -13.223 -0.897 1.00 92.31 204 PHE A N 1
ATOM 1548 C CA . PHE A 1 204 ? -2.395 -12.802 0.384 1.00 92.31 204 PHE A CA 1
ATOM 1549 C C . PHE A 1 204 ? -3.195 -11.650 1.005 1.00 92.31 204 PHE A C 1
ATOM 1551 O O . PHE A 1 204 ? -3.598 -11.750 2.161 1.00 92.31 204 PHE A O 1
ATOM 1558 N N . GLY A 1 205 ? -3.502 -10.599 0.240 1.00 89.25 205 GLY A N 1
ATOM 1559 C CA . GLY A 1 205 ? -4.310 -9.474 0.717 1.00 89.25 205 GLY A CA 1
ATOM 1560 C C . GLY A 1 205 ? -5.690 -9.906 1.226 1.00 89.25 205 GLY A C 1
ATOM 1561 O O . GLY A 1 205 ? -6.128 -9.453 2.285 1.00 89.25 205 GLY A O 1
ATOM 1562 N N . LEU A 1 206 ? -6.351 -10.836 0.529 1.00 92.38 206 LEU A N 1
ATOM 1563 C CA . LEU A 1 206 ? -7.637 -11.399 0.952 1.00 92.38 206 LEU A CA 1
ATOM 1564 C C . LEU A 1 206 ? -7.520 -12.226 2.239 1.00 92.38 206 LEU A C 1
ATOM 1566 O O . LEU A 1 206 ? -8.364 -12.096 3.127 1.00 92.38 206 LEU A O 1
ATOM 1570 N N . VAL A 1 207 ? -6.477 -13.052 2.361 1.00 92.62 207 VAL A N 1
ATOM 1571 C CA . VAL A 1 207 ? -6.226 -13.872 3.557 1.00 92.62 207 VAL A CA 1
ATOM 1572 C C . VAL A 1 207 ? -5.957 -12.990 4.771 1.00 92.62 207 VAL A C 1
ATOM 1574 O O . VAL A 1 207 ? -6.566 -13.200 5.821 1.00 92.62 207 VAL A O 1
ATOM 1577 N N . VAL A 1 208 ? -5.097 -11.978 4.630 1.00 91.00 208 VAL A N 1
ATOM 1578 C CA . VAL A 1 208 ? -4.798 -11.038 5.716 1.00 91.00 208 VAL A CA 1
ATOM 1579 C C . VAL A 1 208 ? -6.060 -10.276 6.109 1.00 91.00 208 VAL A C 1
ATOM 1581 O O . VAL A 1 208 ? -6.381 -10.236 7.290 1.00 91.00 208 VAL A O 1
ATOM 1584 N N . MET A 1 209 ? -6.833 -9.755 5.152 1.00 91.50 209 MET A N 1
ATOM 1585 C CA . MET A 1 209 ? -8.113 -9.098 5.443 1.00 91.50 209 MET A CA 1
ATOM 1586 C C . MET A 1 209 ? -9.063 -10.019 6.218 1.00 91.50 209 MET A C 1
ATOM 1588 O O . MET A 1 209 ? -9.652 -9.600 7.214 1.00 91.50 209 MET A 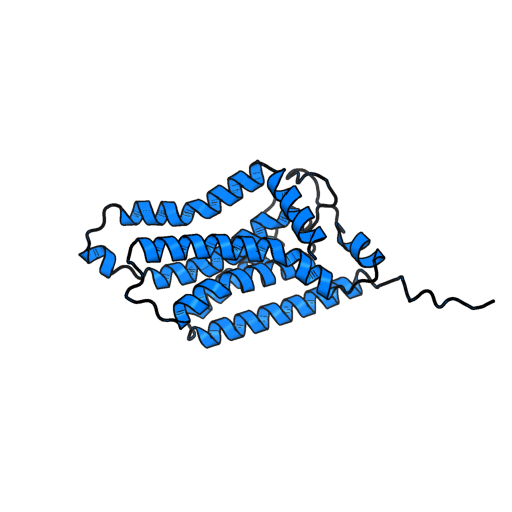O 1
ATOM 1592 N N . GLY A 1 210 ? -9.204 -11.277 5.792 1.00 88.19 210 GLY A N 1
ATOM 1593 C CA . GLY A 1 210 ? -10.018 -12.269 6.492 1.00 88.19 210 GLY A CA 1
ATOM 1594 C C . GLY A 1 210 ? -9.547 -12.486 7.931 1.00 88.19 210 GLY A C 1
ATOM 1595 O O . GLY A 1 210 ? -10.353 -12.432 8.861 1.00 88.19 210 GLY A O 1
ATOM 1596 N N . ALA A 1 211 ? -8.239 -12.659 8.131 1.00 88.94 211 ALA A N 1
ATOM 1597 C CA . ALA A 1 211 ? -7.639 -12.813 9.452 1.00 88.94 211 ALA A CA 1
ATOM 1598 C C . ALA A 1 211 ? -7.855 -11.574 10.337 1.00 88.94 211 ALA A C 1
ATOM 1600 O O . ALA A 1 211 ? -8.221 -11.716 11.507 1.00 88.94 211 ALA A O 1
ATOM 1601 N N . THR A 1 212 ? -7.703 -10.368 9.786 1.00 87.38 212 THR A N 1
ATOM 1602 C CA . THR A 1 212 ? -7.935 -9.103 10.491 1.00 87.38 212 THR A CA 1
ATOM 1603 C C . THR A 1 212 ? -9.392 -8.967 10.905 1.00 87.38 212 THR A C 1
ATOM 1605 O O . THR A 1 212 ? -9.665 -8.717 12.075 1.00 87.38 212 THR A O 1
ATOM 1608 N N . VAL A 1 213 ? -10.343 -9.225 10.002 1.00 86.81 213 VAL A N 1
ATOM 1609 C CA . VAL A 1 213 ? -11.781 -9.178 10.314 1.00 86.81 213 VAL A CA 1
ATOM 1610 C C . VAL A 1 213 ? -12.139 -10.177 11.416 1.00 86.81 213 VAL A C 1
ATOM 1612 O O . VAL A 1 213 ? -12.847 -9.815 12.357 1.00 86.81 213 VAL A O 1
ATOM 1615 N N . VAL A 1 214 ? -11.633 -11.413 11.349 1.00 87.12 214 VAL A N 1
ATOM 1616 C CA . VAL A 1 214 ? -11.857 -12.429 12.391 1.00 87.12 214 VAL A CA 1
ATOM 1617 C C . VAL A 1 214 ? -11.243 -11.999 13.725 1.00 87.12 214 VAL A C 1
ATOM 1619 O O . VAL A 1 214 ? -11.907 -12.102 14.757 1.00 87.12 214 VAL A O 1
ATOM 1622 N N . SER A 1 215 ? -10.007 -11.493 13.719 1.00 84.25 215 SER A N 1
ATOM 1623 C CA . SER A 1 215 ? -9.323 -10.989 14.918 1.00 84.25 215 SER A CA 1
ATOM 1624 C C . SER A 1 215 ? -10.112 -9.851 15.566 1.00 84.25 215 SER A C 1
ATOM 1626 O O . SER A 1 215 ? -10.418 -9.898 16.757 1.00 84.25 215 SER A O 1
ATOM 1628 N N . CYS A 1 216 ? -10.524 -8.867 14.769 1.00 78.69 216 CYS A N 1
ATOM 1629 C CA . CYS A 1 216 ? -11.296 -7.727 15.229 1.00 78.69 216 CYS A CA 1
ATOM 1630 C C . CYS A 1 216 ? -12.672 -8.128 15.769 1.00 78.69 216 CYS A C 1
ATOM 1632 O O . CYS A 1 216 ? -13.042 -7.671 16.843 1.00 78.69 216 CYS A O 1
ATOM 1634 N N . ASN A 1 217 ? -13.404 -9.014 15.088 1.00 82.06 217 ASN A N 1
ATOM 1635 C CA . ASN A 1 217 ? -14.706 -9.493 15.562 1.00 82.06 217 ASN A CA 1
ATOM 1636 C C . ASN A 1 217 ? -14.599 -10.287 16.871 1.00 82.06 217 ASN A C 1
ATOM 1638 O O . ASN A 1 217 ? -15.484 -10.186 17.716 1.00 82.06 217 ASN A O 1
ATOM 1642 N N . ARG A 1 218 ? -13.525 -11.068 17.057 1.00 81.19 218 ARG A N 1
ATOM 1643 C CA . ARG A 1 218 ? -13.278 -11.796 18.315 1.00 81.19 218 ARG A CA 1
ATOM 1644 C C . ARG A 1 218 ? -13.003 -10.852 19.483 1.00 81.19 218 ARG A C 1
ATOM 1646 O O . ARG A 1 218 ? -13.463 -11.118 20.586 1.00 81.19 218 ARG A O 1
ATOM 1653 N N . ARG A 1 219 ? -12.253 -9.774 19.248 1.00 74.81 219 ARG A N 1
ATOM 1654 C CA . ARG A 1 219 ? -11.887 -8.786 20.280 1.00 74.81 219 ARG A CA 1
ATOM 1655 C C . ARG A 1 219 ? -13.015 -7.796 20.568 1.00 74.81 219 ARG A C 1
ATOM 1657 O O . ARG A 1 219 ? -13.217 -7.405 21.711 1.00 74.81 219 ARG A O 1
ATOM 1664 N N . TYR A 1 220 ? -13.764 -7.425 19.534 1.00 72.31 220 TYR A N 1
ATOM 1665 C CA . TYR A 1 220 ? -14.836 -6.435 19.573 1.00 72.31 220 TYR A CA 1
ATOM 1666 C C . TYR A 1 220 ? -16.142 -7.033 19.050 1.00 72.31 220 TYR A C 1
ATOM 1668 O O . TYR A 1 220 ? -16.630 -6.614 17.995 1.00 72.31 220 TYR A O 1
ATOM 1676 N N . PRO A 1 221 ? -16.735 -8.002 19.772 1.00 67.69 221 PRO A N 1
ATOM 1677 C CA . PRO A 1 221 ? -18.031 -8.540 19.391 1.00 67.69 221 PRO A CA 1
ATOM 1678 C C . PRO A 1 221 ? -19.060 -7.403 19.338 1.00 67.69 221 PRO A C 1
ATOM 1680 O O . PRO A 1 221 ? -19.075 -6.517 20.197 1.00 67.69 221 PRO A O 1
ATOM 1683 N N . GLN A 1 222 ? -19.903 -7.393 18.304 1.00 64.31 222 GLN A N 1
ATOM 1684 C CA . GLN A 1 222 ? -20.983 -6.415 18.192 1.00 64.31 222 GLN A CA 1
ATOM 1685 C C . GLN A 1 222 ? -21.973 -6.634 19.345 1.00 64.31 222 GLN A C 1
ATOM 1687 O O . GLN A 1 222 ? -22.671 -7.641 19.387 1.00 64.31 222 GLN A O 1
ATOM 1692 N N . VAL A 1 223 ? -22.005 -5.702 20.300 1.00 52.53 223 VAL A N 1
ATOM 1693 C CA . VAL A 1 223 ? -22.853 -5.805 21.505 1.00 52.53 223 VAL A CA 1
ATOM 1694 C C . VAL A 1 223 ? -24.267 -5.256 21.258 1.00 52.53 223 VAL A C 1
ATOM 1696 O O . VAL A 1 223 ? -25.204 -5.581 21.979 1.00 52.53 223 VAL A O 1
ATOM 1699 N N . LEU A 1 224 ? -24.452 -4.452 20.207 1.00 50.56 224 LEU A N 1
ATOM 1700 C CA . LEU A 1 224 ? -25.760 -3.943 19.802 1.00 50.56 224 LEU A CA 1
ATOM 1701 C C . LEU A 1 224 ? -26.411 -4.933 18.833 1.00 50.56 224 LEU A C 1
ATOM 1703 O O . LEU A 1 224 ? -26.302 -4.802 17.616 1.00 50.56 224 LEU A O 1
ATOM 1707 N N . GLY A 1 225 ? -27.092 -5.937 19.387 1.00 47.06 225 GLY A N 1
ATOM 1708 C CA . GLY A 1 225 ? -28.149 -6.623 18.648 1.00 47.06 225 GLY A CA 1
ATOM 1709 C C . GLY A 1 225 ? -29.225 -5.613 18.217 1.00 47.06 225 GLY A C 1
ATOM 1710 O O . GLY A 1 225 ? -29.348 -4.551 18.837 1.00 47.06 225 GLY A O 1
ATOM 1711 N N . PRO A 1 226 ? -30.004 -5.900 17.159 1.00 44.31 226 PRO A N 1
ATOM 1712 C CA . PRO A 1 226 ? -31.101 -5.029 16.764 1.00 44.31 226 PRO A CA 1
ATOM 1713 C C . PRO A 1 226 ? -31.994 -4.781 17.979 1.00 44.31 226 PRO A C 1
ATOM 1715 O O . PRO A 1 226 ? -32.364 -5.724 18.683 1.00 44.31 226 PRO A O 1
ATOM 1718 N N . ILE A 1 227 ? -32.338 -3.515 18.228 1.00 48.50 227 ILE A N 1
ATOM 1719 C CA . ILE A 1 227 ? -33.407 -3.166 19.160 1.00 48.50 227 ILE A CA 1
ATOM 1720 C C . ILE A 1 227 ? -34.677 -3.739 18.534 1.00 48.50 227 ILE A C 1
ATOM 1722 O O . ILE A 1 227 ? -35.337 -3.094 17.721 1.00 48.50 227 ILE A O 1
ATOM 1726 N N . VAL A 1 228 ? -34.990 -4.995 18.851 1.00 44.94 228 VAL A N 1
ATOM 1727 C CA . VAL A 1 228 ? -36.322 -5.538 18.636 1.00 44.94 228 VAL A CA 1
ATOM 1728 C C . VAL A 1 228 ? -37.194 -4.689 19.538 1.00 44.94 228 VAL A C 1
ATOM 1730 O O . VAL A 1 228 ? -37.182 -4.857 20.757 1.00 44.94 228 VAL A O 1
ATOM 1733 N N . ALA A 1 229 ? -37.868 -3.707 18.942 1.00 44.44 229 ALA A N 1
ATOM 1734 C CA . ALA A 1 229 ? -38.916 -2.959 19.598 1.00 44.44 229 ALA A CA 1
ATOM 1735 C C . ALA A 1 229 ? -39.902 -3.993 20.145 1.00 44.44 229 ALA A C 1
ATOM 1737 O O . ALA A 1 229 ? -40.694 -4.566 19.394 1.00 44.44 229 ALA A O 1
ATOM 1738 N N . ARG A 1 230 ? -39.806 -4.294 21.445 1.00 42.38 230 ARG A N 1
ATOM 1739 C CA . ARG A 1 230 ? -40.879 -4.974 22.156 1.00 42.38 230 ARG A CA 1
ATOM 1740 C C . ARG A 1 230 ? -42.059 -4.023 22.038 1.00 42.38 230 ARG A C 1
ATOM 1742 O O . ARG A 1 230 ? -42.044 -2.949 22.634 1.00 42.38 230 ARG A O 1
ATOM 1749 N N . ARG A 1 231 ? -42.998 -4.363 21.153 1.00 45.19 231 ARG A N 1
ATOM 1750 C CA . ARG A 1 231 ? -44.279 -3.666 21.092 1.00 45.19 231 ARG A CA 1
ATOM 1751 C C . ARG A 1 231 ? -44.957 -3.833 22.463 1.00 45.19 231 ARG A C 1
ATOM 1753 O O . ARG A 1 231 ? -44.791 -4.907 23.047 1.00 45.19 231 ARG A O 1
ATOM 1760 N N . PRO A 1 232 ? -45.605 -2.772 22.973 1.00 53.44 232 PRO A N 1
ATOM 1761 C CA . PRO A 1 232 ? -46.290 -2.791 24.262 1.00 53.44 232 PRO A CA 1
ATOM 1762 C C . PRO A 1 232 ? -47.398 -3.845 24.309 1.00 53.44 232 PRO A C 1
ATOM 1764 O O . PRO A 1 232 ? -47.971 -4.145 23.234 1.00 53.44 232 PRO A O 1
#

Sequence (232 aa):
MKAMLWHDWTLLRKSPLYLAFAVGMWLFIPIMLAVLLSGSSPQQLATINVWGMAKVLAAWYGYTASMLAFGTLYSNSSSMDLSEVPRTDGTLENWRGSGRSMLGYCVAKSLLPVLLAEFMILTTVGYLTWAGLDASATVMQIVYVILTPALLAFAAEQMFLATHASSMGSLSATTLIVSLPALLFTVLAFMLTLPWALAVMVVFGLVVMGATVVSCNRRYPQVLGPIVARRP

Solvent-accessible surface area (backbone atoms only — not comparable to full-atom values): 12539 Å² total; per-residue (Å²): 83,71,71,52,38,50,49,40,49,53,32,49,71,67,23,62,68,58,43,51,50,44,51,46,64,55,46,46,56,60,49,51,48,50,59,70,49,72,80,54,51,77,73,56,56,72,71,56,63,56,68,63,50,46,47,51,48,17,28,51,36,1,50,48,21,24,60,67,41,47,59,52,68,28,47,74,57,90,56,64,57,70,86,51,72,47,49,90,55,32,55,52,58,64,44,45,74,65,68,56,60,60,62,56,49,57,54,27,65,24,46,53,14,20,52,47,8,38,52,50,46,50,54,50,52,52,49,38,51,75,71,64,68,47,89,82,68,48,74,66,55,53,53,44,34,55,48,42,6,30,46,38,4,34,30,35,37,30,47,44,68,55,64,60,68,64,57,78,70,58,96,39,73,60,59,56,60,52,44,45,58,39,53,52,52,41,54,37,52,75,77,39,59,62,71,60,37,49,50,53,47,53,53,48,28,52,51,40,43,51,50,24,41,53,49,47,44,72,78,53,60,73,82,72,65,82,84,73,76,77,74,132

pLDDT: mean 77.34, std 12.37, range [42.38, 94.06]

Radius of gyration: 19.92 Å; Cα contacts (8 Å, |Δi|>4): 252; chains: 1; bounding box: 72×34×49 Å

Mean predicted aligned error: 8.68 Å

Foldseek 3Di:
DVVLLVQLVQQLVQAVVLVVVLVCVLVVVVVVVCVVCVPDDPVRLVPDPLLLVLLLVLLVLLLVLLLSSVQSLQDPDSYRDQPDFRHLQHCNVVVLQVVDAVLVVLVSSLPRSLVSSLVSSVVVVVVCVVVVVCPPPDPLSVVLSNVSSNLLNSLLSLLCLLVSPRHSHDPDVSSVVSSVVSVVLSVCPVVDPSVVSVVVSNVSSVVSSVSSSVSSCVVRPNPDDDPPPPDD